Protein AF-S0F3Q3-F1 (afdb_monomer)

Secondary structure (DSSP, 8-state):
--SSSSSHHHHHHHGGGGGS-----PPPP-HHHHHHHHSS-TTTS----PPPPTTHHHHHHHHHHHHHHHHHHHHHHHS-THHHHSPTTGGG---GGGSTTHHHHHHTHHHHHHHHHHHHHHHHHHHHHHHHHTT-TTHHHHHHHHHHHHHHHHHHHHHHHHHHHHHHHHHHT---SSSPPPSSHHHHHHHHHHHHHHHT-TTS-GGG---TT-GGGGHHHHHHHHHHHHHHHHHHTSSS-HHHHHHHHHHHHHHHHHTT-HHHHHHHHHHHHHHHHHHHHHHTT-

Organism: Taphrina deformans (strain PYCC 5710 / ATCC 11124 / CBS 356.35 / IMI 108563 / JCM 9778 / NBRC 8474) (NCBI:txid1097556)

Radius of gyration: 26.25 Å; Cα contacts (8 Å, |Δi|>4): 222; chains: 1; bounding box: 54×52×86 Å

pLDDT: mean 81.27, std 17.99, range [32.12, 98.31]

Solvent-accessible surface area (backbone atoms only — not comparable to full-atom values): 16485 Å² total; per-residue (Å²): 143,83,75,81,72,66,64,70,62,54,60,67,58,56,65,65,62,73,77,72,82,77,98,68,86,74,78,77,77,56,74,68,62,53,56,58,58,69,70,48,59,75,86,79,49,81,82,70,92,67,82,79,55,97,65,49,65,56,57,53,52,50,50,54,30,51,52,20,35,50,41,20,52,51,44,58,74,76,43,86,37,72,71,62,68,40,50,52,65,47,93,82,35,75,53,77,64,22,30,85,76,55,22,48,57,45,63,24,23,70,60,29,51,48,49,50,36,21,51,50,21,20,66,65,33,38,63,54,51,53,28,42,74,68,67,45,82,60,40,58,64,52,48,59,53,47,57,58,53,48,55,52,66,60,49,50,61,51,53,55,50,53,52,51,48,57,48,49,33,72,73,70,65,62,83,61,94,71,63,78,82,55,100,38,72,67,53,36,54,52,53,50,47,59,52,47,61,60,48,70,40,72,85,54,65,61,90,78,36,81,37,80,92,46,60,84,55,34,58,52,49,41,52,53,39,39,46,51,53,53,54,52,48,53,61,73,45,44,85,53,56,69,68,59,42,52,53,51,49,51,54,50,24,53,49,29,46,72,76,65,40,51,63,53,19,29,17,40,52,11,33,53,52,24,55,50,49,63,50,52,58,56,64,75,73,108

Mean predicted aligned error: 11.86 Å

Foldseek 3Di:
DPDPPVVVVVVVVVVVVVPDDDPDDDPDPDPVVVVVVVPDDPVVDDDDPDDQDPCNVLVVLLVLLVQLLVLQVCPVPVHPCVLLLDAAPPPPRHDPCNYPPSVCSRNVNVVSLLSVLLQLLQVLQQVLLLCLVVVHPCNVVVLVVCLVVLLCVLCVVVCVVLLVVLVCCVVVVDDDPFDGHDPDPVVRVVVQCVLVVVLSPLPDDLVPNADRSDGVSSSRSLSSNLSVVSSVLSVVCSPPDPVVSLVVLVVVLVVCVVVPVPSNNSSSSSNNVSNVVSVVVVVVVD

Structure (mmCIF, N/CA/C/O backbone):
data_AF-S0F3Q3-F1
#
_entry.id   AF-S0F3Q3-F1
#
loop_
_atom_site.group_PDB
_atom_site.id
_atom_site.type_symbol
_atom_site.label_atom_id
_atom_site.label_alt_id
_atom_site.label_comp_id
_atom_site.label_asym_id
_atom_site.label_entity_id
_atom_site.label_seq_id
_atom_site.pdbx_PDB_ins_code
_atom_site.Cartn_x
_atom_site.Cartn_y
_atom_site.Cartn_z
_atom_site.occupancy
_atom_site.B_iso_or_equiv
_atom_site.auth_seq_id
_atom_site.auth_comp_id
_atom_site.auth_asym_id
_atom_site.auth_atom_id
_atom_site.pdbx_PDB_model_num
ATOM 1 N N . MET A 1 1 ? -4.606 -38.689 56.047 1.00 47.75 1 MET A N 1
ATOM 2 C CA . MET A 1 1 ? -4.829 -37.679 54.992 1.00 47.75 1 MET A CA 1
ATOM 3 C C . MET A 1 1 ? -3.668 -36.707 55.086 1.00 47.75 1 MET A C 1
ATOM 5 O O . MET A 1 1 ? -3.779 -35.678 55.735 1.00 47.75 1 MET A O 1
ATOM 9 N N . GLY A 1 2 ? -2.501 -37.158 54.637 1.00 47.88 2 GLY A N 1
ATOM 10 C CA . GLY A 1 2 ? -1.216 -36.556 54.993 1.00 47.88 2 GLY A CA 1
ATOM 11 C C . GLY A 1 2 ? -0.066 -37.056 54.127 1.00 47.88 2 GLY A C 1
ATOM 12 O O . GLY A 1 2 ? 1.054 -37.043 54.605 1.00 47.88 2 GLY A O 1
ATOM 13 N N . ASP A 1 3 ? -0.357 -37.475 52.890 1.00 44.72 3 ASP A N 1
ATOM 14 C CA . ASP A 1 3 ? 0.648 -37.981 51.941 1.00 44.72 3 ASP A CA 1
ATOM 15 C C . ASP A 1 3 ? 0.761 -37.105 50.671 1.00 44.72 3 ASP A C 1
ATOM 17 O O . ASP A 1 3 ? 1.630 -37.336 49.841 1.00 44.72 3 ASP A O 1
ATOM 21 N N . ASP A 1 4 ? -0.052 -36.047 50.535 1.00 44.44 4 ASP A N 1
ATOM 22 C CA . ASP A 1 4 ? -0.098 -35.216 49.314 1.00 44.44 4 ASP A CA 1
ATOM 23 C C . ASP A 1 4 ? 0.703 -33.900 49.411 1.00 44.44 4 ASP A C 1
ATOM 25 O O . ASP A 1 4 ? 0.744 -33.133 48.457 1.00 44.44 4 ASP A O 1
ATOM 29 N N . VAL A 1 5 ? 1.354 -33.614 50.547 1.00 45.84 5 VAL A N 1
ATOM 30 C CA . VAL A 1 5 ? 2.131 -32.365 50.755 1.00 45.84 5 VAL A CA 1
ATOM 31 C C . VAL A 1 5 ? 3.648 -32.586 50.609 1.00 45.84 5 VAL A C 1
ATOM 33 O O . VAL A 1 5 ? 4.413 -31.634 50.486 1.00 45.84 5 VAL A O 1
ATOM 36 N N . GLU A 1 6 ? 4.111 -33.838 50.570 1.00 40.69 6 GLU A N 1
ATOM 37 C CA . GLU A 1 6 ? 5.544 -34.171 50.488 1.00 40.69 6 GLU A CA 1
ATOM 38 C C . GLU A 1 6 ? 6.046 -34.351 49.039 1.00 40.69 6 GLU A C 1
ATOM 40 O O . GLU A 1 6 ? 7.240 -34.219 48.770 1.00 40.69 6 GLU A O 1
ATOM 45 N N . LEU A 1 7 ? 5.129 -34.537 48.080 1.00 41.12 7 LEU A N 1
ATOM 46 C CA . LEU A 1 7 ? 5.436 -34.617 46.645 1.00 41.12 7 LEU A CA 1
ATOM 47 C C . LEU A 1 7 ? 5.671 -33.246 45.993 1.00 41.12 7 LEU A C 1
ATOM 49 O O . LEU A 1 7 ? 6.465 -33.148 45.071 1.00 41.12 7 LEU A O 1
ATOM 53 N N . GLU A 1 8 ? 5.073 -32.169 46.506 1.00 40.38 8 GLU A N 1
ATOM 54 C CA . GLU A 1 8 ? 5.242 -30.826 45.919 1.00 40.38 8 GLU A CA 1
ATOM 55 C C . GLU A 1 8 ? 6.554 -30.144 46.364 1.00 40.38 8 GLU A C 1
ATOM 57 O O . GLU A 1 8 ? 7.018 -29.197 45.741 1.00 40.38 8 GLU A O 1
ATOM 62 N N . ARG A 1 9 ? 7.203 -30.648 47.426 1.00 38.91 9 ARG A N 1
ATOM 63 C CA . ARG A 1 9 ? 8.466 -30.095 47.953 1.00 38.91 9 ARG A CA 1
ATOM 64 C C . ARG A 1 9 ? 9.721 -30.750 47.365 1.00 38.91 9 ARG A C 1
ATOM 66 O O . ARG A 1 9 ? 10.822 -30.242 47.571 1.00 38.91 9 ARG A O 1
ATOM 73 N N . THR A 1 10 ? 9.575 -31.881 46.679 1.00 39.91 10 THR A N 1
ATOM 74 C CA . THR A 1 10 ? 10.701 -32.613 46.075 1.00 39.91 10 THR A CA 1
ATOM 75 C C . THR A 1 10 ? 10.999 -32.153 44.646 1.00 39.91 10 THR A C 1
ATOM 77 O O . THR A 1 10 ? 12.171 -32.131 44.271 1.00 39.91 10 THR A O 1
ATOM 80 N N . ASP A 1 11 ? 10.002 -31.634 43.922 1.00 39.12 11 ASP A N 1
ATOM 81 C CA . ASP A 1 11 ? 10.186 -31.048 42.584 1.00 39.12 11 ASP A CA 1
ATOM 82 C C . ASP A 1 11 ? 10.956 -29.708 42.610 1.00 39.12 11 ASP A C 1
ATOM 84 O O . ASP A 1 11 ? 11.761 -29.429 41.721 1.00 39.12 11 ASP A O 1
ATOM 88 N N . ASP A 1 12 ? 10.817 -28.910 43.677 1.00 41.47 12 ASP A N 1
ATOM 89 C CA . ASP A 1 12 ? 11.529 -27.625 43.822 1.00 41.47 12 ASP A CA 1
ATOM 90 C C . ASP A 1 12 ? 13.034 -27.775 44.144 1.00 41.47 12 ASP A C 1
ATOM 92 O O . ASP A 1 12 ? 13.804 -26.814 44.030 1.00 41.47 12 ASP A O 1
ATOM 96 N N . LEU A 1 13 ? 13.484 -28.969 44.554 1.00 39.09 13 LEU A N 1
ATOM 97 C CA . LEU A 1 13 ? 14.889 -29.240 44.892 1.00 39.09 13 LEU A CA 1
ATOM 98 C C . LEU A 1 13 ? 15.673 -29.899 43.747 1.00 39.09 13 LEU A C 1
ATOM 100 O O . LEU A 1 13 ? 16.901 -29.774 43.715 1.00 39.09 13 LEU A O 1
ATOM 104 N N . GLU A 1 14 ? 15.003 -30.530 42.777 1.00 38.47 14 GLU A N 1
ATOM 105 C CA . GLU A 1 14 ? 15.665 -31.024 41.560 1.00 38.47 14 GLU A CA 1
ATOM 106 C C . GLU A 1 14 ? 16.008 -29.885 40.585 1.00 38.47 14 GLU A C 1
ATOM 108 O O . GLU A 1 14 ? 17.088 -29.912 39.981 1.00 38.47 14 GLU A O 1
ATOM 113 N N . ASP A 1 15 ? 15.193 -28.825 40.513 1.00 38.81 15 ASP A N 1
ATOM 114 C CA . ASP A 1 15 ? 15.407 -27.715 39.569 1.00 38.81 15 ASP A CA 1
ATOM 115 C C . ASP A 1 15 ? 16.654 -26.864 39.903 1.00 38.81 15 ASP A C 1
ATOM 117 O O . ASP A 1 15 ? 17.357 -26.381 39.011 1.00 38.81 15 ASP A O 1
ATOM 121 N N . GLN A 1 16 ? 17.040 -26.764 41.184 1.00 34.38 16 GLN A N 1
ATOM 122 C CA . GLN A 1 16 ? 18.234 -26.000 41.592 1.00 34.38 16 GLN A CA 1
ATOM 123 C C . GLN A 1 16 ? 19.562 -26.751 41.401 1.00 34.38 16 GLN A C 1
ATOM 125 O O . GLN A 1 16 ? 20.624 -26.124 41.356 1.00 34.38 16 GLN A O 1
ATOM 130 N N . SER A 1 17 ? 19.530 -28.076 41.236 1.00 34.16 17 SER A N 1
ATOM 131 C CA . SER A 1 17 ? 20.733 -28.889 41.000 1.00 34.16 17 SER A CA 1
ATOM 132 C C . SER A 1 17 ? 21.208 -28.864 39.537 1.00 34.16 17 SER A C 1
ATOM 134 O O . SER A 1 17 ? 22.370 -29.155 39.251 1.00 34.16 17 SER A O 1
ATOM 136 N N . SER A 1 18 ? 20.349 -28.418 38.612 1.00 34.34 18 SER A N 1
ATOM 137 C CA . SER A 1 18 ? 20.663 -28.285 37.181 1.00 34.34 18 SER A CA 1
ATOM 138 C C . SER A 1 18 ? 21.491 -27.032 36.836 1.00 34.34 18 SER A C 1
ATOM 140 O O . SER A 1 18 ? 22.043 -26.925 35.738 1.00 34.34 18 SER A O 1
ATOM 142 N N . LEU A 1 19 ? 21.635 -26.095 37.783 1.00 36.69 19 LEU A N 1
ATOM 143 C CA . LEU A 1 19 ? 22.310 -24.804 37.588 1.00 36.69 19 LEU A CA 1
ATOM 144 C C . LEU A 1 19 ? 23.808 -24.799 37.948 1.00 36.69 19 LEU A C 1
ATOM 146 O O . LEU A 1 19 ? 24.468 -23.769 37.799 1.00 36.69 19 LEU A O 1
ATOM 150 N N . LEU A 1 20 ? 24.382 -25.931 38.371 1.00 39.56 20 LEU A N 1
ATOM 151 C CA . LEU A 1 20 ? 25.798 -26.038 38.746 1.00 39.56 20 LEU A CA 1
ATOM 152 C C . LEU A 1 20 ? 26.470 -27.263 38.115 1.00 39.56 20 LEU A C 1
ATOM 154 O O . LEU A 1 20 ? 26.836 -28.215 38.795 1.00 39.56 20 LEU A O 1
ATOM 158 N N . GLY A 1 21 ? 26.696 -27.228 36.800 1.00 35.19 21 GLY A N 1
ATOM 159 C CA . GLY A 1 21 ? 27.543 -28.239 36.167 1.00 35.19 21 GLY A CA 1
ATOM 160 C C . GLY A 1 21 ? 27.501 -28.266 34.648 1.00 35.19 21 GLY A C 1
ATOM 161 O O . GLY A 1 21 ? 26.847 -29.123 34.082 1.00 35.19 21 GLY A O 1
ATOM 162 N N . PHE A 1 22 ? 28.214 -27.347 33.994 1.00 32.12 22 PHE A N 1
ATOM 163 C CA . PHE A 1 22 ? 29.182 -27.635 32.922 1.00 32.12 22 PHE A CA 1
ATOM 164 C C . PHE A 1 22 ? 29.610 -26.313 32.281 1.00 32.12 22 PHE A C 1
ATOM 1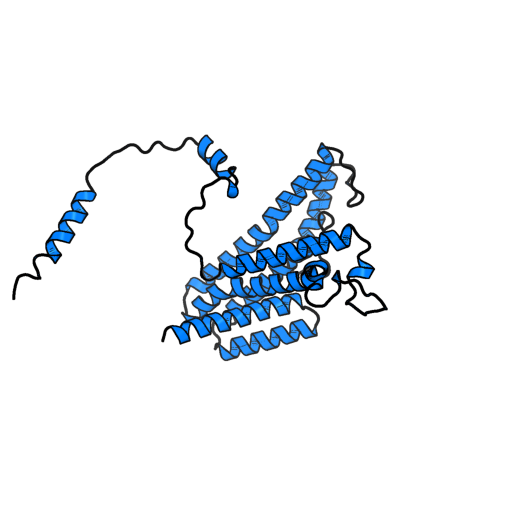66 O O . PHE A 1 22 ? 28.963 -25.773 31.384 1.00 32.12 22 PHE A O 1
ATOM 173 N N . ALA A 1 23 ? 30.771 -25.816 32.702 1.00 42.59 23 ALA A N 1
ATOM 174 C CA . ALA A 1 23 ? 31.587 -24.983 31.839 1.00 42.59 23 ALA A CA 1
ATOM 175 C C . ALA A 1 23 ? 32.050 -25.856 30.657 1.00 42.59 23 ALA A C 1
ATOM 177 O O . ALA A 1 23 ? 33.094 -26.499 30.719 1.00 42.59 23 ALA A O 1
ATOM 178 N N . SER A 1 24 ? 31.248 -25.918 29.592 1.00 34.56 24 SER A N 1
ATOM 179 C CA . SER A 1 24 ? 31.723 -26.325 28.271 1.00 34.56 24 SER A CA 1
ATOM 180 C C . SER A 1 24 ? 31.810 -25.074 27.404 1.00 34.56 24 SER A C 1
ATOM 182 O O . SER A 1 24 ? 30.846 -24.330 27.217 1.00 34.56 24 SER A O 1
ATOM 184 N N . SER A 1 25 ? 33.021 -24.788 26.947 1.00 35.00 25 SER A N 1
ATOM 185 C CA . SER A 1 25 ? 33.329 -23.717 26.015 1.00 35.00 25 SER A CA 1
ATOM 186 C C . SER A 1 25 ? 32.512 -23.904 24.736 1.00 35.00 25 SER A C 1
ATOM 188 O O . SER A 1 25 ? 32.804 -24.759 23.903 1.00 35.00 25 SER A O 1
ATOM 190 N N . THR A 1 26 ? 31.477 -23.085 24.550 1.00 42.75 26 THR A N 1
ATOM 191 C CA . THR A 1 26 ? 30.861 -22.950 23.230 1.00 42.75 26 THR A CA 1
ATOM 192 C C . THR A 1 26 ? 31.892 -22.291 22.307 1.00 42.75 26 THR A C 1
ATOM 194 O O . THR A 1 26 ? 32.405 -21.219 22.640 1.00 42.75 26 THR A O 1
ATOM 197 N N . PRO A 1 27 ? 32.254 -22.897 21.159 1.00 41.38 27 PRO A N 1
ATOM 198 C CA . PRO A 1 27 ? 33.160 -22.249 20.227 1.00 41.38 27 PRO A CA 1
ATOM 199 C C . PRO A 1 27 ? 32.462 -20.996 19.705 1.00 41.38 27 PRO A C 1
ATOM 201 O O . PRO A 1 27 ? 31.372 -21.072 19.129 1.00 41.38 27 PRO A O 1
ATOM 204 N N . THR A 1 28 ? 33.075 -19.834 19.907 1.00 45.62 28 THR A N 1
ATOM 205 C CA . THR A 1 28 ? 32.623 -18.595 19.282 1.00 45.62 28 THR A CA 1
ATOM 206 C C . THR A 1 28 ? 32.634 -18.804 17.763 1.00 45.62 28 THR A C 1
ATOM 208 O O . THR A 1 28 ? 33.670 -19.150 17.191 1.00 45.62 28 THR A O 1
ATOM 211 N N . PRO A 1 29 ? 31.493 -18.664 17.061 1.00 43.53 29 PRO A N 1
ATOM 212 C CA . PRO A 1 29 ? 31.482 -18.877 15.625 1.00 43.53 29 PRO A CA 1
ATOM 213 C C . PRO A 1 29 ? 32.324 -17.786 14.963 1.00 43.53 29 PRO A C 1
ATOM 215 O O . PRO A 1 29 ? 31.999 -16.600 15.070 1.00 43.53 29 PRO A O 1
ATOM 218 N N . SER A 1 30 ? 33.389 -18.212 14.278 1.00 48.91 30 SER A N 1
ATOM 219 C CA . SER A 1 30 ? 34.230 -17.378 13.416 1.00 48.91 30 SER A CA 1
ATOM 220 C C . SER A 1 30 ? 33.368 -16.441 12.550 1.00 48.91 30 SER A C 1
ATOM 222 O O . SER A 1 30 ? 32.342 -16.883 12.015 1.00 48.91 30 SER A O 1
ATOM 224 N N . PRO A 1 31 ? 33.757 -15.162 12.377 1.00 56.16 31 PRO A N 1
ATOM 225 C CA . PRO A 1 31 ? 32.981 -14.171 11.624 1.00 56.16 31 PRO A CA 1
ATOM 226 C C . PRO A 1 31 ? 32.662 -14.614 10.184 1.00 56.16 31 PRO A C 1
ATOM 228 O O . PRO A 1 31 ? 31.603 -14.266 9.660 1.00 56.16 31 PRO A O 1
ATOM 231 N N . SER A 1 32 ? 33.500 -15.471 9.589 1.00 54.34 32 SER A N 1
ATOM 232 C CA . SER A 1 32 ? 33.285 -16.073 8.263 1.00 54.34 32 SER A CA 1
ATOM 233 C C . SER A 1 32 ? 31.998 -16.919 8.184 1.00 54.34 32 SER A C 1
ATOM 235 O O . SER A 1 32 ? 31.223 -16.819 7.229 1.00 54.34 32 SER A O 1
ATOM 237 N N . ASN A 1 33 ? 31.673 -17.662 9.249 1.00 55.47 33 ASN A N 1
ATOM 238 C CA . ASN A 1 33 ? 30.486 -18.524 9.289 1.00 55.47 33 ASN A CA 1
ATOM 239 C C . ASN A 1 33 ? 29.169 -17.742 9.416 1.00 55.47 33 ASN A C 1
ATOM 241 O O . ASN A 1 33 ? 28.112 -18.286 9.100 1.00 55.47 33 ASN A O 1
ATOM 245 N N . ARG A 1 34 ? 29.191 -16.473 9.853 1.00 56.25 34 ARG A N 1
ATOM 246 C CA . ARG A 1 34 ? 27.978 -15.632 9.891 1.00 56.25 34 ARG A CA 1
ATOM 247 C C . ARG A 1 34 ? 27.585 -15.153 8.502 1.00 56.25 34 ARG A C 1
ATOM 249 O O . ARG A 1 34 ? 26.410 -15.225 8.161 1.00 56.25 34 ARG A O 1
ATOM 256 N N . ILE A 1 35 ? 28.558 -14.727 7.700 1.00 58.41 35 ILE A N 1
ATOM 257 C CA . ILE A 1 35 ? 28.322 -14.220 6.343 1.00 58.41 35 ILE A CA 1
ATOM 258 C C . ILE A 1 35 ? 27.800 -15.350 5.449 1.00 58.41 35 ILE A C 1
ATOM 260 O O . ILE A 1 35 ? 26.762 -15.200 4.809 1.00 58.41 35 ILE A O 1
ATOM 264 N N . LEU A 1 36 ? 28.423 -16.532 5.508 1.00 57.53 36 LEU A N 1
ATOM 265 C CA . LEU A 1 36 ? 27.962 -17.713 4.767 1.00 57.53 36 LEU A CA 1
ATOM 266 C C . LEU A 1 36 ? 26.567 -18.194 5.200 1.00 57.53 36 LEU A C 1
ATOM 268 O O . LEU A 1 36 ? 25.831 -18.755 4.393 1.00 57.53 36 LEU A O 1
ATOM 272 N N . ARG A 1 37 ? 26.167 -17.956 6.456 1.00 55.28 37 ARG A N 1
ATOM 273 C CA . ARG A 1 37 ? 24.819 -18.290 6.943 1.00 55.28 37 ARG A CA 1
ATOM 274 C C . ARG A 1 37 ? 23.764 -17.257 6.543 1.00 55.28 37 ARG A C 1
ATOM 276 O O . ARG A 1 37 ? 22.601 -17.623 6.430 1.00 55.28 37 ARG A O 1
ATOM 283 N N . ILE A 1 38 ? 24.160 -16.002 6.328 1.00 60.31 38 ILE A N 1
ATOM 284 C CA . ILE A 1 38 ? 23.297 -14.928 5.805 1.00 60.31 38 ILE A CA 1
ATOM 285 C C . ILE A 1 38 ? 23.068 -15.104 4.298 1.00 60.31 38 ILE A C 1
ATOM 287 O O . ILE A 1 38 ? 21.968 -14.858 3.817 1.00 60.31 38 ILE A O 1
ATOM 291 N N . LEU A 1 39 ? 24.084 -15.576 3.571 1.00 55.62 39 LEU A N 1
ATOM 292 C CA . LEU A 1 39 ? 24.020 -15.808 2.126 1.00 55.62 39 LEU A CA 1
ATOM 293 C C . LEU A 1 39 ? 23.432 -17.172 1.741 1.00 55.62 39 LEU A C 1
ATOM 295 O O . LEU A 1 39 ? 23.210 -17.424 0.560 1.00 55.62 39 LEU A O 1
ATOM 299 N N . ARG A 1 40 ? 23.178 -18.068 2.706 1.00 50.50 40 ARG A N 1
ATOM 300 C CA . ARG A 1 40 ? 22.529 -19.351 2.421 1.00 50.50 40 ARG A CA 1
ATOM 301 C C . ARG A 1 40 ? 21.048 -19.122 2.120 1.00 50.50 40 ARG A C 1
ATOM 303 O O . ARG A 1 40 ? 20.316 -18.693 3.014 1.00 50.50 40 ARG A O 1
ATOM 310 N N . PRO A 1 41 ? 20.577 -19.444 0.907 1.00 55.88 41 PRO A N 1
ATOM 311 C CA . PRO A 1 41 ? 19.179 -19.260 0.581 1.00 55.88 41 PRO A CA 1
ATOM 312 C C . PRO A 1 41 ? 18.284 -20.161 1.438 1.00 55.88 41 PRO A C 1
ATOM 314 O O . PRO A 1 41 ? 18.618 -21.311 1.742 1.00 55.88 41 PRO A O 1
ATOM 317 N N . ALA A 1 42 ? 17.121 -19.628 1.814 1.00 59.62 42 ALA A N 1
ATOM 318 C CA . ALA A 1 42 ? 16.192 -20.259 2.750 1.00 59.62 42 ALA A CA 1
ATOM 319 C C . ALA A 1 42 ? 15.704 -21.651 2.300 1.00 59.62 42 ALA A C 1
ATOM 321 O O . ALA A 1 42 ? 15.369 -22.473 3.146 1.00 59.62 42 ALA A O 1
ATOM 322 N N . PHE A 1 43 ? 15.726 -21.935 0.996 1.00 63.31 43 PHE A N 1
ATOM 323 C CA . PHE A 1 43 ? 15.322 -23.214 0.403 1.00 63.31 43 PHE A CA 1
ATOM 324 C C . PHE A 1 43 ? 16.342 -24.356 0.571 1.00 63.31 43 PHE A C 1
ATOM 326 O O . PHE A 1 43 ? 15.981 -25.512 0.386 1.00 63.31 43 PHE A O 1
ATOM 333 N N . ILE A 1 44 ? 17.595 -24.066 0.945 1.00 68.56 44 ILE A N 1
ATOM 334 C CA . ILE A 1 44 ? 18.635 -25.091 1.189 1.00 68.56 44 ILE A CA 1
ATOM 335 C C . ILE A 1 44 ? 18.681 -25.505 2.672 1.00 68.56 44 ILE A C 1
ATOM 337 O O . ILE A 1 44 ? 19.266 -26.525 3.032 1.00 68.56 44 ILE A O 1
ATOM 341 N N . SER A 1 45 ? 18.065 -24.724 3.563 1.00 62.28 45 SER A N 1
ATOM 342 C CA . SER A 1 45 ? 18.007 -25.064 4.986 1.00 62.28 45 SER A CA 1
ATOM 343 C C . SER A 1 45 ? 16.818 -25.986 5.266 1.00 62.28 45 SER A C 1
ATOM 345 O O . SER A 1 45 ? 15.738 -25.738 4.730 1.00 62.28 45 SER A O 1
ATOM 347 N N . PRO A 1 46 ? 16.963 -27.010 6.131 1.00 61.94 46 PRO A N 1
ATOM 348 C CA . PRO A 1 46 ? 15.820 -27.806 6.554 1.00 61.94 46 PRO A CA 1
ATOM 349 C C . PRO A 1 46 ? 14.766 -26.871 7.168 1.00 61.94 46 PRO A C 1
ATOM 351 O O . PRO A 1 46 ? 15.131 -26.009 7.983 1.00 61.94 46 PRO A O 1
ATOM 354 N N . PRO A 1 47 ? 13.483 -26.988 6.776 1.00 61.09 47 PRO A N 1
ATOM 355 C CA . PRO A 1 47 ? 12.443 -26.111 7.280 1.00 61.09 47 PRO A CA 1
ATOM 356 C C . PRO A 1 47 ? 12.373 -26.276 8.794 1.00 61.09 47 PRO A C 1
ATOM 358 O O . PRO A 1 47 ? 12.033 -27.339 9.311 1.00 61.09 47 PRO A O 1
ATOM 361 N N . ARG A 1 48 ? 12.723 -25.218 9.533 1.00 66.38 48 ARG A N 1
ATOM 362 C CA . ARG A 1 48 ? 12.432 -25.190 10.966 1.00 66.38 48 ARG A CA 1
ATOM 363 C C . ARG A 1 48 ? 10.915 -25.249 11.118 1.00 66.38 48 ARG A C 1
ATOM 365 O O . ARG A 1 48 ? 10.247 -24.465 10.441 1.00 66.38 48 ARG A O 1
ATOM 372 N N . PRO A 1 49 ? 10.374 -26.092 12.013 1.00 62.41 49 PRO A N 1
ATOM 373 C CA . PRO A 1 49 ? 8.956 -26.056 12.332 1.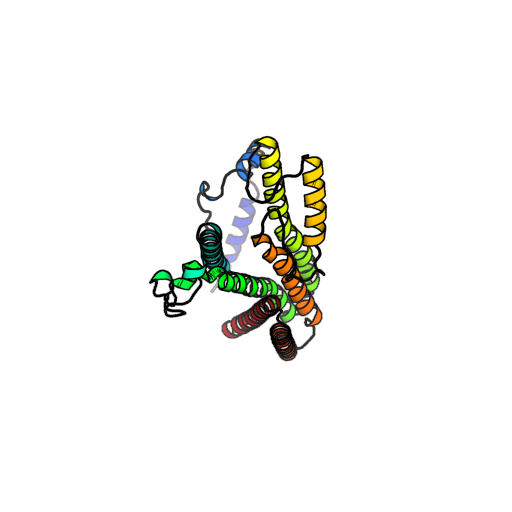00 62.41 49 PRO A CA 1
ATOM 374 C C . PRO A 1 49 ? 8.625 -24.663 12.881 1.00 62.41 49 PRO A C 1
ATOM 376 O O . PRO A 1 49 ? 8.940 -24.325 14.022 1.00 62.41 49 PRO A O 1
ATOM 379 N N . GLN A 1 50 ? 8.060 -23.807 12.031 1.00 68.94 50 GLN A N 1
ATOM 380 C CA . GLN A 1 50 ? 7.561 -22.503 12.431 1.00 68.94 50 GLN A CA 1
ATOM 381 C C . GLN A 1 50 ? 6.118 -22.681 12.878 1.00 68.94 50 GLN A C 1
ATOM 383 O O . GLN A 1 50 ? 5.285 -23.179 12.123 1.00 68.94 50 GLN A O 1
ATOM 388 N N . LYS A 1 51 ? 5.806 -22.242 14.101 1.00 73.06 51 LYS A N 1
ATOM 389 C CA . LYS A 1 51 ? 4.411 -22.087 14.516 1.00 73.06 51 LYS A CA 1
ATOM 390 C C . LYS A 1 51 ? 3.751 -21.089 13.563 1.00 73.06 51 LYS A C 1
ATOM 392 O O . LYS A 1 51 ? 4.181 -19.935 13.486 1.00 73.06 51 LYS A O 1
ATOM 397 N N . LEU A 1 52 ? 2.743 -21.548 12.823 1.00 73.50 52 LEU A N 1
ATOM 398 C CA . LEU A 1 52 ? 1.979 -20.702 11.914 1.00 73.50 52 LEU A CA 1
ATOM 399 C C . LEU A 1 52 ? 1.354 -19.557 12.712 1.00 73.50 52 LEU A C 1
ATOM 401 O O . LEU A 1 52 ? 0.685 -19.766 13.723 1.00 73.50 52 LEU A O 1
ATOM 405 N N . ARG A 1 53 ? 1.605 -18.324 12.269 1.00 78.19 53 ARG A N 1
ATOM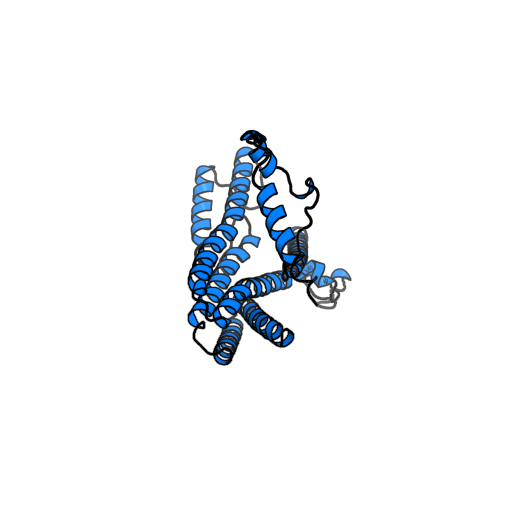 406 C CA . ARG A 1 53 ? 0.938 -17.144 12.829 1.00 78.19 53 ARG A CA 1
ATOM 407 C C . ARG A 1 53 ? -0.527 -17.163 12.401 1.00 78.19 53 ARG A C 1
ATOM 409 O O . ARG A 1 53 ? -0.833 -17.627 11.303 1.00 78.19 53 ARG A O 1
ATOM 416 N N . SER A 1 54 ? -1.412 -16.582 13.209 1.00 75.94 54 SER A N 1
ATOM 417 C CA . SER A 1 54 ? -2.846 -16.487 12.887 1.00 75.94 54 SER A CA 1
ATOM 418 C C . SER A 1 54 ? -3.127 -15.778 11.558 1.00 75.94 54 SER A C 1
ATOM 420 O O . SER A 1 54 ? -4.140 -16.040 10.929 1.00 75.94 54 SER A O 1
ATOM 422 N N . THR A 1 55 ? -2.212 -14.925 11.091 1.00 82.31 55 THR A N 1
ATOM 423 C CA . THR A 1 55 ? -2.310 -14.202 9.815 1.00 82.31 55 THR A CA 1
ATOM 424 C C . THR A 1 55 ? -1.504 -14.833 8.675 1.00 82.31 55 THR A C 1
ATOM 426 O O . THR A 1 55 ? -1.351 -14.203 7.636 1.00 82.31 55 THR A O 1
ATOM 429 N N . SER A 1 56 ? -0.959 -16.043 8.845 1.00 84.50 56 SER A N 1
ATOM 430 C CA . SER A 1 56 ? -0.122 -16.705 7.823 1.00 84.50 56 SER A CA 1
ATOM 431 C C . SER A 1 56 ? -0.864 -16.980 6.510 1.00 84.50 56 SER A C 1
ATOM 433 O O . SER A 1 56 ? -0.261 -16.944 5.442 1.00 84.50 56 SER A O 1
ATOM 435 N N . TYR A 1 57 ? -2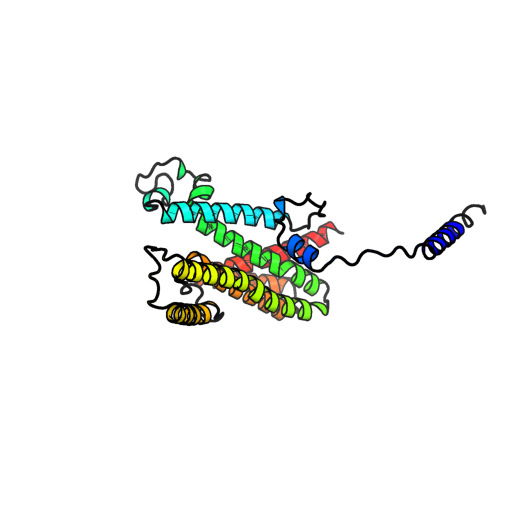.188 -17.156 6.558 1.00 88.94 57 TYR A N 1
ATOM 436 C CA . TYR A 1 57 ? -3.021 -17.291 5.360 1.00 88.94 57 TYR A CA 1
ATOM 437 C C . TYR A 1 57 ? -2.964 -16.052 4.444 1.00 88.94 57 TYR A C 1
ATOM 439 O O . TYR A 1 57 ? -3.103 -16.176 3.228 1.00 88.94 57 TYR A O 1
ATOM 447 N N . LEU A 1 58 ? -2.708 -14.860 5.002 1.00 90.81 58 LEU A N 1
ATOM 448 C CA . LEU A 1 58 ? -2.561 -13.627 4.222 1.00 90.81 58 LEU A CA 1
ATOM 449 C C . LEU A 1 58 ? -1.264 -13.609 3.418 1.00 90.81 58 LEU A C 1
ATOM 451 O O . LEU A 1 58 ? -1.235 -13.013 2.345 1.00 90.81 58 LEU A O 1
ATOM 455 N N . ASP A 1 59 ? -0.211 -14.267 3.905 1.00 87.94 59 ASP A N 1
ATOM 456 C CA . ASP A 1 59 ? 1.035 -14.416 3.153 1.00 87.94 59 ASP A CA 1
ATOM 457 C C . ASP A 1 59 ? 0.817 -15.335 1.938 1.00 87.94 59 ASP A C 1
ATOM 459 O O . ASP A 1 59 ? 1.288 -15.030 0.844 1.00 87.94 59 ASP A O 1
ATOM 463 N N . GLY A 1 60 ? 0.011 -16.395 2.091 1.00 90.81 60 GLY A N 1
ATOM 464 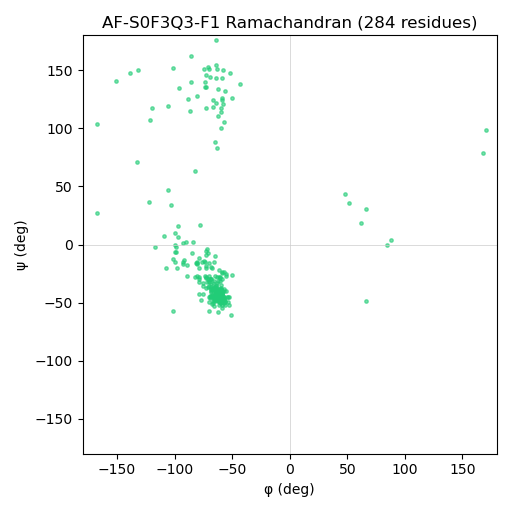C CA . GLY A 1 60 ? -0.418 -17.249 0.977 1.00 90.81 60 GLY A CA 1
ATOM 465 C C . GLY A 1 60 ? -1.259 -16.496 -0.059 1.00 90.81 60 GLY A C 1
ATOM 466 O O . GLY A 1 60 ? -0.979 -16.568 -1.256 1.00 90.81 60 GLY A O 1
ATOM 467 N N . LEU A 1 61 ? -2.237 -15.703 0.394 1.00 92.75 61 LEU A N 1
ATOM 468 C CA . LEU A 1 61 ? -3.075 -14.888 -0.492 1.00 92.75 61 LEU A CA 1
ATOM 469 C C . LEU A 1 61 ? -2.256 -13.835 -1.258 1.00 92.75 61 LEU A C 1
ATOM 471 O O . LEU A 1 61 ? -2.462 -13.649 -2.456 1.00 92.75 61 LEU A O 1
ATOM 475 N N . ARG A 1 62 ? -1.284 -13.193 -0.594 1.00 92.06 62 ARG A N 1
ATOM 476 C CA . ARG A 1 62 ? -0.315 -12.290 -1.238 1.00 92.06 62 ARG A CA 1
ATOM 477 C C . ARG A 1 62 ? 0.522 -13.010 -2.293 1.00 92.06 62 ARG A C 1
ATOM 479 O O . ARG A 1 62 ? 0.771 -12.431 -3.341 1.00 92.06 62 ARG A O 1
ATOM 486 N N . GLY A 1 63 ? 0.936 -14.251 -2.036 1.00 93.12 63 GLY A N 1
ATOM 487 C CA . GLY A 1 63 ? 1.678 -15.067 -3.001 1.00 93.12 63 GLY A CA 1
ATOM 488 C C . GLY A 1 63 ? 0.874 -15.361 -4.269 1.00 93.12 63 GLY A C 1
ATOM 489 O O . GLY A 1 63 ? 1.379 -15.167 -5.372 1.00 93.12 63 GLY A O 1
ATOM 490 N N . ILE A 1 64 ? -0.399 -15.743 -4.122 1.00 93.94 64 ILE A N 1
ATOM 491 C CA . ILE A 1 64 ? -1.307 -15.956 -5.262 1.00 93.94 64 ILE A CA 1
ATOM 492 C C . ILE A 1 64 ? -1.507 -14.649 -6.038 1.00 93.94 64 ILE A C 1
ATOM 494 O O . ILE A 1 64 ? -1.379 -14.635 -7.259 1.00 93.94 64 ILE A O 1
ATOM 498 N N . ALA A 1 65 ? -1.766 -13.539 -5.339 1.00 94.19 65 ALA A N 1
ATOM 499 C CA . ALA A 1 65 ? -1.912 -12.231 -5.972 1.00 94.19 65 ALA A CA 1
ATOM 500 C C . ALA A 1 65 ? -0.633 -11.807 -6.718 1.00 94.19 65 ALA A C 1
ATOM 502 O O . ALA A 1 65 ? -0.721 -11.326 -7.843 1.00 94.19 65 ALA A O 1
ATOM 503 N N . ALA A 1 66 ? 0.551 -12.041 -6.141 1.00 92.88 66 ALA A N 1
ATOM 504 C CA . ALA A 1 66 ? 1.834 -11.743 -6.782 1.00 92.88 66 ALA A CA 1
ATOM 505 C C . ALA A 1 66 ? 2.027 -12.554 -8.068 1.00 92.88 66 ALA A C 1
ATOM 507 O O . ALA A 1 66 ? 2.478 -12.011 -9.073 1.00 92.88 66 ALA A O 1
ATOM 508 N N . PHE A 1 67 ? 1.647 -13.833 -8.052 1.00 93.81 67 PHE A N 1
ATOM 509 C CA . PHE A 1 67 ? 1.711 -14.685 -9.235 1.00 93.81 67 PHE A CA 1
ATOM 510 C C . PHE A 1 67 ? 0.771 -14.193 -10.345 1.00 93.81 67 PHE A C 1
ATOM 512 O O . PHE A 1 67 ? 1.192 -14.086 -11.491 1.00 93.81 67 PHE A O 1
ATOM 519 N N . ILE A 1 68 ? -0.463 -13.804 -10.005 1.00 93.12 68 ILE A N 1
ATOM 520 C CA . ILE A 1 68 ? -1.409 -13.219 -10.972 1.00 93.12 68 ILE A CA 1
ATOM 521 C C . ILE A 1 68 ? -0.861 -11.908 -11.555 1.00 93.12 68 ILE A C 1
ATOM 523 O O . ILE A 1 68 ? -0.957 -11.685 -12.758 1.00 93.12 68 ILE A O 1
ATOM 527 N N . VAL A 1 69 ? -0.262 -11.042 -10.729 1.00 92.00 69 VAL A N 1
ATOM 528 C CA . VAL A 1 69 ? 0.373 -9.796 -11.198 1.00 92.00 69 VAL A CA 1
ATOM 529 C C . VAL A 1 69 ? 1.530 -10.091 -12.153 1.00 92.00 69 VAL A C 1
ATOM 531 O O . VAL A 1 69 ? 1.652 -9.408 -13.168 1.00 92.00 69 VAL A O 1
ATOM 534 N N . TYR A 1 70 ? 2.352 -11.098 -11.852 1.00 91.38 70 TYR A N 1
ATOM 535 C CA . TYR A 1 70 ? 3.445 -11.529 -12.722 1.00 91.38 70 TYR A CA 1
ATOM 536 C C . TYR A 1 70 ? 2.937 -12.013 -14.086 1.00 91.38 70 TYR A C 1
ATOM 538 O O . TYR A 1 70 ? 3.438 -11.550 -15.111 1.00 91.38 70 TYR A O 1
ATOM 546 N N . VAL A 1 71 ? 1.924 -12.889 -14.107 1.00 90.25 71 VAL A N 1
ATOM 547 C CA . VAL A 1 71 ? 1.309 -13.360 -15.360 1.00 90.25 71 VAL A CA 1
ATOM 548 C C . VAL A 1 71 ? 0.740 -12.174 -16.139 1.00 90.25 71 VAL A C 1
ATOM 550 O O . VAL A 1 71 ? 1.081 -12.000 -17.302 1.00 90.25 71 VAL A O 1
ATOM 553 N N . ALA A 1 72 ? -0.017 -11.290 -15.486 1.00 87.62 72 ALA A N 1
ATOM 554 C CA . ALA A 1 72 ? -0.621 -10.134 -16.146 1.00 87.62 72 ALA A CA 1
ATOM 555 C C . ALA A 1 72 ? 0.410 -9.177 -16.775 1.00 87.62 72 ALA A C 1
ATOM 557 O O . ALA A 1 72 ? 0.181 -8.699 -17.881 1.00 87.62 72 ALA A O 1
ATOM 558 N N . HIS A 1 73 ? 1.544 -8.911 -16.113 1.00 86.56 73 HIS A N 1
ATOM 559 C CA . HIS A 1 73 ? 2.620 -8.097 -16.704 1.00 86.56 73 HIS A CA 1
ATOM 560 C C . HIS A 1 73 ? 3.347 -8.830 -17.833 1.00 86.56 73 HIS A C 1
ATOM 562 O O . HIS A 1 73 ? 3.721 -8.208 -18.823 1.00 86.56 73 HIS A O 1
ATOM 568 N N . SER A 1 74 ? 3.533 -10.146 -17.696 1.00 85.06 74 SER A N 1
ATOM 569 C CA . SER A 1 74 ? 4.160 -10.961 -18.738 1.00 85.06 74 SER A CA 1
ATOM 570 C C . SER A 1 74 ? 3.322 -10.940 -20.015 1.00 85.06 74 SER A C 1
ATOM 572 O O . SER A 1 74 ? 3.870 -10.726 -21.090 1.00 85.06 74 SER A O 1
ATOM 574 N N . GLU A 1 75 ? 2.004 -11.087 -19.901 1.00 82.00 75 GLU A N 1
ATOM 575 C CA . GLU A 1 75 ? 1.093 -11.016 -21.045 1.00 82.00 75 GLU A CA 1
ATOM 576 C C . GLU A 1 75 ? 1.011 -9.597 -21.626 1.00 82.00 75 GLU A C 1
ATOM 578 O O . GLU A 1 75 ? 1.100 -9.428 -22.836 1.00 82.00 75 GLU A O 1
ATOM 583 N N . ALA A 1 76 ? 0.903 -8.568 -20.775 1.00 76.94 76 ALA A N 1
ATOM 584 C CA . ALA A 1 76 ? 0.745 -7.179 -21.213 1.00 76.94 76 ALA A CA 1
ATOM 585 C C . ALA A 1 76 ? 1.947 -6.611 -21.986 1.00 76.94 76 ALA A C 1
ATOM 587 O O . ALA A 1 76 ? 1.771 -5.681 -22.767 1.00 76.94 76 ALA A O 1
ATOM 588 N N . TRP A 1 77 ? 3.158 -7.125 -21.747 1.00 71.56 77 TRP A N 1
ATOM 589 C CA . TRP A 1 77 ? 4.383 -6.617 -22.375 1.00 71.56 77 TRP A CA 1
ATOM 590 C C . TRP A 1 77 ? 4.985 -7.531 -23.439 1.00 71.56 77 TRP A C 1
ATOM 592 O O . TRP A 1 77 ? 5.753 -7.044 -24.264 1.00 71.56 77 TRP A O 1
ATOM 602 N N . ASN A 1 78 ? 4.661 -8.828 -23.443 1.00 68.31 78 ASN A N 1
ATOM 603 C CA . ASN A 1 78 ? 5.180 -9.761 -24.451 1.00 68.31 78 ASN A CA 1
ATOM 604 C C . ASN A 1 78 ? 4.186 -10.049 -25.587 1.00 68.31 78 ASN A C 1
ATOM 606 O O . ASN A 1 78 ? 4.589 -10.588 -26.619 1.00 68.31 78 ASN A O 1
ATOM 610 N N . HIS A 1 79 ? 2.908 -9.706 -25.417 1.00 65.50 79 HIS A N 1
ATOM 611 C CA . HIS A 1 79 ? 1.854 -9.956 -26.396 1.00 65.50 79 HIS A CA 1
ATOM 612 C C . HIS A 1 79 ? 1.029 -8.683 -26.625 1.00 65.50 79 HIS A C 1
ATOM 614 O O . HIS A 1 79 ? 0.881 -7.877 -25.708 1.00 65.50 79 HIS A O 1
ATOM 620 N N . ASP A 1 80 ? 0.478 -8.504 -27.834 1.00 62.28 80 ASP A N 1
ATOM 621 C CA . ASP A 1 80 ? -0.554 -7.491 -28.111 1.00 62.28 80 ASP A CA 1
ATOM 622 C C . ASP A 1 80 ? -1.798 -7.846 -27.281 1.00 62.28 80 ASP A C 1
ATOM 624 O O . ASP A 1 80 ? -2.707 -8.559 -27.709 1.00 62.28 80 ASP A O 1
ATOM 628 N N . ALA A 1 81 ? -1.786 -7.425 -26.017 1.00 61.19 81 ALA A N 1
ATOM 629 C CA . ALA A 1 81 ? -2.709 -7.892 -24.994 1.00 61.19 81 ALA A CA 1
ATOM 630 C C . ALA A 1 81 ? -4.141 -7.367 -25.180 1.00 61.19 81 ALA A C 1
ATOM 632 O O . ALA A 1 81 ? -5.036 -7.754 -24.426 1.00 61.19 81 ALA A O 1
ATOM 633 N N . ASP A 1 82 ? -4.377 -6.513 -26.175 1.00 65.44 82 ASP A N 1
ATOM 634 C CA . ASP A 1 82 ? -5.673 -5.890 -26.421 1.00 65.44 82 ASP A CA 1
ATOM 635 C C . ASP A 1 82 ? -6.781 -6.930 -26.629 1.00 65.44 82 ASP A C 1
ATOM 637 O O . ASP A 1 82 ? -7.864 -6.781 -26.064 1.00 65.44 82 ASP A O 1
ATOM 641 N N . GLU A 1 83 ? -6.521 -8.035 -27.336 1.00 67.25 83 GLU A N 1
ATOM 642 C CA . GLU A 1 83 ? -7.553 -9.055 -27.589 1.00 67.25 83 GLU A CA 1
ATOM 643 C C . GLU A 1 83 ? -7.918 -9.881 -26.344 1.00 67.25 83 GLU A C 1
ATOM 645 O O . GLU A 1 83 ? -9.070 -10.287 -26.176 1.00 67.25 83 GLU A O 1
ATOM 650 N N . ILE A 1 84 ? -6.956 -10.119 -25.447 1.00 74.94 84 ILE A N 1
ATOM 651 C CA . ILE A 1 84 ? -7.144 -10.958 -24.250 1.00 74.94 84 ILE A CA 1
ATOM 652 C C . ILE A 1 84 ? -7.640 -10.162 -23.038 1.00 74.94 84 ILE A C 1
ATOM 654 O O . ILE A 1 84 ? -8.178 -10.741 -22.091 1.00 74.94 84 ILE A O 1
ATOM 658 N N . GLN A 1 85 ? -7.496 -8.834 -23.056 1.00 76.00 85 GLN A N 1
ATOM 659 C CA . GLN A 1 85 ? -8.017 -7.955 -22.008 1.00 76.00 85 GLN A CA 1
ATOM 660 C C . GLN A 1 85 ? -9.549 -7.895 -22.008 1.00 76.00 85 GLN A C 1
ATOM 662 O O . GLN A 1 85 ? -10.164 -7.741 -20.941 1.00 76.00 85 GLN A O 1
ATOM 667 N N . TYR A 1 86 ? -10.174 -8.072 -23.172 1.00 80.69 86 TYR A N 1
ATOM 668 C CA . TYR A 1 86 ? -11.623 -8.120 -23.298 1.00 80.69 86 TYR A CA 1
ATOM 669 C C . TYR A 1 86 ? -12.210 -9.389 -22.667 1.00 80.69 86 TYR A C 1
ATOM 671 O O . TYR A 1 86 ? -11.623 -10.467 -22.683 1.00 80.69 86 TYR A O 1
ATOM 679 N N . GLY A 1 87 ? -13.388 -9.257 -22.054 1.00 82.38 87 GLY A N 1
ATOM 680 C CA . GLY A 1 87 ? -14.125 -10.414 -21.545 1.00 82.38 87 GLY A CA 1
ATOM 681 C C . GLY A 1 87 ? -14.697 -11.254 -22.688 1.00 82.38 87 GLY A C 1
ATOM 682 O O . GLY A 1 87 ? -15.004 -10.718 -23.751 1.00 82.38 87 GLY A O 1
ATOM 683 N N . PHE A 1 88 ? -14.880 -12.555 -22.459 1.00 86.00 88 PHE A N 1
ATOM 684 C CA . PHE A 1 88 ? -15.511 -13.454 -23.429 1.00 86.00 88 PHE A CA 1
ATOM 685 C C . PHE A 1 88 ? -16.841 -12.889 -23.958 1.00 86.00 88 PHE A C 1
ATOM 687 O O . PHE A 1 88 ? -17.737 -12.561 -23.176 1.00 86.00 88 PHE A O 1
ATOM 694 N N . GLY A 1 89 ? -16.968 -12.789 -25.282 1.00 84.81 89 GLY A N 1
ATOM 695 C CA . GLY A 1 89 ? -18.137 -12.257 -25.986 1.00 84.81 89 GLY A CA 1
ATOM 696 C C . GLY A 1 89 ? -18.178 -10.733 -26.136 1.00 84.81 89 GLY A C 1
ATOM 697 O O . GLY A 1 89 ? -19.122 -10.214 -26.729 1.00 84.81 89 GLY A O 1
ATOM 698 N N . TYR A 1 90 ? -17.188 -9.993 -25.630 1.00 84.00 90 TYR A N 1
ATOM 699 C CA . TYR A 1 90 ? -17.072 -8.556 -25.883 1.00 84.00 90 TYR A CA 1
ATOM 700 C C . TYR A 1 90 ? -16.435 -8.312 -27.257 1.00 84.00 90 TYR A C 1
ATOM 702 O O . TYR A 1 90 ? -15.369 -8.852 -27.531 1.00 84.00 90 TYR A O 1
ATOM 710 N N . ARG A 1 91 ? -17.075 -7.491 -28.108 1.00 83.75 91 ARG A N 1
ATOM 711 C CA . ARG A 1 91 ? -16.615 -7.167 -29.479 1.00 83.75 91 ARG A CA 1
ATOM 712 C C . ARG A 1 91 ? -16.225 -8.405 -30.310 1.00 83.75 91 ARG A C 1
ATOM 714 O O . ARG A 1 91 ? -15.194 -8.408 -30.965 1.00 83.75 91 ARG A O 1
ATOM 721 N N . ASP A 1 92 ? -17.036 -9.459 -30.245 1.00 82.31 92 ASP A N 1
ATOM 722 C CA . ASP A 1 92 ? -16.822 -10.721 -30.970 1.00 82.31 92 ASP A CA 1
ATOM 723 C C . ASP A 1 92 ? -15.527 -11.490 -30.607 1.00 82.31 92 ASP A C 1
ATOM 725 O O . ASP A 1 92 ? -15.114 -12.400 -31.328 1.00 82.31 92 ASP A O 1
ATOM 729 N N . HIS A 1 93 ? -14.903 -11.201 -29.455 1.00 79.12 93 HIS A N 1
ATOM 730 C CA . HIS A 1 93 ? -13.761 -11.969 -28.945 1.00 79.12 93 HIS A CA 1
ATOM 731 C C . HIS A 1 93 ? -14.214 -13.187 -28.119 1.00 79.12 93 HIS A C 1
ATOM 733 O O . HIS A 1 93 ? -14.779 -13.050 -27.031 1.00 79.12 93 HIS A O 1
ATOM 739 N N . TYR A 1 94 ? -13.916 -14.401 -28.599 1.00 83.88 94 TYR A N 1
ATOM 740 C CA . TYR A 1 94 ? -14.373 -15.674 -28.007 1.00 83.88 94 TYR A CA 1
ATOM 741 C C . TYR A 1 94 ? -13.235 -16.629 -27.606 1.00 83.88 94 TYR A C 1
ATOM 743 O O . TYR A 1 94 ? -13.347 -17.849 -27.732 1.00 83.88 94 TYR A O 1
ATOM 751 N N . ALA A 1 95 ? -12.119 -16.100 -27.109 1.00 83.94 95 ALA A N 1
ATOM 752 C CA . ALA A 1 95 ? -11.017 -16.936 -26.641 1.00 83.94 95 ALA A CA 1
ATOM 753 C C . ALA A 1 95 ? -11.351 -17.622 -25.300 1.00 83.94 95 ALA A C 1
ATOM 755 O O . ALA A 1 95 ? -11.822 -16.988 -24.363 1.00 83.94 95 ALA A O 1
ATOM 756 N N . ALA A 1 96 ? -11.055 -18.918 -25.151 1.00 85.88 96 ALA A N 1
ATOM 757 C CA . ALA A 1 96 ? -11.351 -19.652 -23.909 1.00 85.88 96 ALA A CA 1
ATOM 758 C C . ALA A 1 96 ? -10.664 -19.049 -22.664 1.00 85.88 96 ALA A C 1
ATOM 760 O O . ALA A 1 96 ? -11.196 -19.113 -21.557 1.00 85.88 96 ALA A O 1
ATOM 761 N N . ILE A 1 97 ? -9.504 -18.414 -22.846 1.00 84.94 97 ILE A N 1
ATOM 762 C CA . ILE A 1 97 ? -8.761 -17.725 -21.782 1.00 84.94 97 ILE A CA 1
ATOM 763 C C . ILE A 1 97 ? -9.476 -16.473 -21.248 1.00 84.94 97 ILE A C 1
ATOM 765 O O . ILE A 1 97 ? -9.213 -16.065 -20.118 1.00 84.94 97 ILE A O 1
ATOM 769 N N . THR A 1 98 ? -10.413 -15.894 -22.009 1.00 86.31 98 THR A N 1
ATOM 770 C CA . THR A 1 98 ? -11.198 -14.721 -21.589 1.00 86.31 98 THR A CA 1
ATOM 771 C C . THR A 1 98 ? -12.495 -15.096 -20.870 1.00 86.31 98 THR A C 1
ATOM 773 O O . THR A 1 98 ? -13.256 -14.208 -20.464 1.00 86.31 98 THR A O 1
ATOM 776 N N . LEU A 1 99 ? -12.750 -16.397 -20.659 1.00 88.69 99 LEU A N 1
ATOM 777 C CA . LEU A 1 99 ? -13.898 -16.879 -19.891 1.00 88.69 99 LEU A CA 1
ATOM 778 C C . LEU A 1 99 ? -13.894 -16.323 -18.454 1.00 88.69 99 LEU A C 1
ATOM 780 O O . LEU A 1 99 ? -12.827 -16.091 -17.866 1.00 88.69 99 LEU A O 1
ATOM 784 N N . PRO A 1 100 ? -15.083 -16.147 -17.842 1.00 85.00 100 PRO A N 1
ATOM 785 C CA . PRO A 1 100 ? -15.197 -15.798 -16.431 1.00 85.00 100 PRO A CA 1
ATOM 786 C C . PRO A 1 100 ? -14.385 -16.757 -15.552 1.00 85.00 100 PRO A C 1
ATOM 788 O O . PRO A 1 100 ? -14.264 -17.941 -15.859 1.00 85.00 100 PRO A O 1
ATOM 791 N N . PHE A 1 101 ? -13.842 -16.248 -14.444 1.00 87.81 101 PHE A N 1
ATOM 792 C CA . PHE A 1 101 ? -12.933 -16.950 -13.520 1.00 87.81 101 PHE A CA 1
ATOM 793 C C . PHE A 1 101 ? -11.558 -17.308 -14.102 1.00 87.81 101 PHE A C 1
ATOM 795 O O . PHE A 1 101 ? -10.556 -16.971 -13.477 1.00 87.81 101 PHE A O 1
ATOM 802 N N . VAL A 1 102 ? -11.482 -17.905 -15.296 1.00 88.81 102 VAL A N 1
ATOM 803 C CA . VAL A 1 102 ? -10.208 -18.232 -15.966 1.00 88.81 102 VAL A CA 1
ATOM 804 C C . VAL A 1 102 ? -9.400 -16.962 -16.215 1.00 88.81 102 VAL A C 1
ATOM 806 O O . VAL A 1 102 ? -8.243 -16.877 -15.801 1.00 88.81 102 VAL A O 1
ATOM 809 N N . ARG A 1 103 ? -10.043 -15.925 -16.768 1.00 88.00 103 ARG A N 1
ATOM 810 C CA . ARG A 1 103 ? -9.378 -14.649 -17.064 1.00 88.00 103 ARG A CA 1
ATOM 811 C C . ARG A 1 103 ? -8.767 -13.967 -15.842 1.00 88.00 103 ARG A C 1
ATOM 813 O O . ARG A 1 103 ? -7.841 -13.183 -15.989 1.00 88.00 103 ARG A O 1
ATOM 820 N N . VAL A 1 104 ? -9.248 -14.254 -14.627 1.00 89.38 104 VAL A N 1
ATOM 821 C CA . VAL A 1 104 ? -8.694 -13.662 -13.394 1.00 89.38 104 VAL A CA 1
ATOM 822 C C . VAL A 1 104 ? -7.240 -14.084 -13.191 1.00 89.38 104 VAL A C 1
ATOM 824 O O . VAL A 1 104 ? -6.444 -13.287 -12.708 1.00 89.38 104 VAL A O 1
ATOM 827 N N . PHE A 1 105 ? -6.869 -15.295 -13.602 1.00 89.12 105 PHE A N 1
ATOM 828 C CA . PHE A 1 105 ? -5.492 -15.772 -13.484 1.00 89.12 105 PHE A CA 1
ATOM 829 C C . PHE A 1 105 ? -4.561 -15.218 -14.566 1.00 89.12 105 PHE A C 1
ATOM 831 O O . PHE A 1 105 ? -3.353 -15.221 -14.364 1.00 89.12 105 PHE A O 1
ATOM 838 N N . ILE A 1 106 ? -5.119 -14.737 -15.680 1.00 86.75 106 ILE A N 1
ATOM 839 C CA . ILE A 1 106 ? -4.359 -14.269 -16.845 1.00 86.75 106 ILE A CA 1
ATOM 840 C C . ILE A 1 106 ? -4.286 -12.739 -16.865 1.00 86.75 106 ILE A C 1
ATOM 842 O O . ILE A 1 106 ? -3.211 -12.159 -16.796 1.00 86.75 106 ILE A O 1
ATOM 846 N N . THR A 1 107 ? -5.439 -12.067 -16.872 1.00 86.81 107 THR A N 1
ATOM 847 C CA . THR A 1 107 ? -5.554 -10.603 -16.991 1.00 86.81 107 THR A CA 1
ATOM 848 C C . THR A 1 107 ? -6.014 -9.927 -15.696 1.00 86.81 107 THR A C 1
ATOM 850 O O . THR A 1 107 ? -6.316 -8.734 -15.678 1.00 86.81 107 THR A O 1
ATOM 853 N N . GLY A 1 108 ? -6.110 -10.663 -14.584 1.00 88.19 108 GLY A N 1
ATOM 854 C CA . GLY A 1 108 ? -6.620 -10.156 -13.304 1.00 88.19 108 GLY A CA 1
ATOM 855 C C . GLY A 1 108 ? -5.643 -9.301 -12.492 1.00 88.19 108 GLY A C 1
ATOM 856 O O . GLY A 1 108 ? -5.884 -9.093 -11.302 1.00 88.19 108 GLY A O 1
ATOM 857 N N . GLY A 1 109 ? -4.567 -8.785 -13.098 1.00 88.75 109 GLY A N 1
ATOM 858 C CA . GLY A 1 109 ? -3.532 -8.003 -12.412 1.00 88.75 109 GLY A CA 1
ATOM 859 C C . GLY A 1 109 ? -4.091 -6.820 -11.612 1.00 88.75 109 GLY A C 1
ATOM 860 O O . GLY A 1 109 ? -3.767 -6.667 -10.436 1.00 88.75 109 GLY A O 1
ATOM 861 N N . HIS A 1 110 ? -5.014 -6.040 -12.185 1.00 87.69 110 HIS A N 1
ATOM 862 C CA . HIS A 1 110 ? -5.640 -4.906 -11.485 1.00 87.69 110 HIS A CA 1
ATOM 863 C C . HIS A 1 110 ? -6.416 -5.328 -10.227 1.00 87.69 110 HIS A C 1
ATOM 865 O O . HIS A 1 110 ? -6.326 -4.676 -9.186 1.00 87.69 110 HIS A O 1
ATOM 871 N N . ALA A 1 111 ? -7.143 -6.448 -10.294 1.00 91.38 111 ALA A N 1
ATOM 872 C CA . ALA A 1 111 ? -7.863 -6.986 -9.143 1.00 91.38 111 ALA A CA 1
ATOM 873 C C . ALA A 1 111 ? -6.892 -7.500 -8.068 1.00 91.38 111 ALA A C 1
ATOM 875 O O . ALA A 1 111 ? -7.100 -7.255 -6.879 1.00 91.38 111 ALA A O 1
ATOM 876 N N . ALA A 1 112 ? -5.800 -8.153 -8.473 1.00 93.88 112 ALA A N 1
ATOM 877 C CA . ALA A 1 112 ? -4.757 -8.603 -7.558 1.00 93.88 112 ALA A CA 1
ATOM 878 C C . ALA A 1 112 ? -4.074 -7.428 -6.826 1.00 93.88 112 ALA A C 1
ATOM 880 O O . ALA A 1 112 ? -3.833 -7.518 -5.622 1.00 93.88 112 ALA A O 1
ATOM 881 N N . VAL A 1 113 ? -3.847 -6.293 -7.500 1.00 93.44 113 VAL A N 1
ATOM 882 C CA . VAL A 1 113 ? -3.343 -5.059 -6.863 1.00 93.44 113 VAL A CA 1
ATOM 883 C C . VAL A 1 113 ? -4.327 -4.521 -5.816 1.00 93.44 113 VAL A C 1
ATOM 885 O O . VAL A 1 113 ? -3.918 -4.196 -4.701 1.00 93.44 113 VAL A O 1
ATOM 888 N N . ALA A 1 114 ? -5.632 -4.506 -6.105 1.00 95.12 114 ALA A N 1
ATOM 889 C CA . ALA A 1 114 ? -6.640 -4.121 -5.112 1.00 95.12 114 ALA A CA 1
ATOM 890 C C . ALA A 1 114 ? -6.621 -5.044 -3.877 1.00 95.12 114 ALA A C 1
ATOM 892 O O . ALA A 1 114 ? -6.725 -4.571 -2.742 1.00 95.12 114 ALA A O 1
ATOM 893 N N . VAL A 1 115 ? -6.419 -6.351 -4.079 1.00 95.62 115 VAL A N 1
ATOM 894 C CA . VAL A 1 115 ? -6.255 -7.322 -2.985 1.00 95.62 115 VAL A CA 1
ATOM 895 C C . VAL A 1 115 ? -5.031 -6.986 -2.126 1.00 95.62 115 VAL A C 1
ATOM 897 O O . VAL A 1 115 ? -5.144 -7.009 -0.899 1.00 95.62 115 VAL A O 1
ATOM 900 N N . PHE A 1 116 ? -3.892 -6.607 -2.719 1.00 95.44 116 PHE A N 1
ATOM 901 C CA . PHE A 1 116 ? -2.725 -6.158 -1.950 1.00 95.44 116 PHE A CA 1
ATOM 902 C C . PHE A 1 116 ? -3.053 -4.975 -1.039 1.00 95.44 116 PHE A C 1
ATOM 904 O O . PHE A 1 116 ? -2.762 -5.050 0.157 1.00 95.44 116 PHE A O 1
ATOM 911 N N . PHE A 1 117 ? -3.734 -3.949 -1.553 1.00 96.44 117 PHE A N 1
ATOM 912 C CA . PHE A 1 117 ? -4.112 -2.774 -0.763 1.00 96.44 117 PHE A CA 1
ATOM 913 C C . PHE A 1 117 ? -5.070 -3.117 0.386 1.00 96.44 117 PHE A C 1
ATOM 915 O O . PHE A 1 117 ? -4.867 -2.659 1.514 1.00 96.44 117 PHE A O 1
ATOM 922 N N . VAL A 1 118 ? -6.063 -3.985 0.151 1.00 97.81 118 VAL A N 1
ATOM 923 C CA . VAL A 1 118 ? -6.969 -4.460 1.215 1.00 97.81 118 VAL A CA 1
ATOM 924 C C . VAL A 1 118 ? -6.198 -5.237 2.285 1.00 97.81 118 VAL A C 1
ATOM 926 O O . VAL A 1 118 ? -6.358 -4.970 3.480 1.00 97.81 118 VAL A O 1
ATOM 929 N N . ILE A 1 119 ? -5.323 -6.169 1.892 1.00 96.69 119 ILE A N 1
ATOM 930 C CA . ILE A 1 119 ? -4.520 -6.940 2.854 1.00 96.69 119 ILE A CA 1
ATOM 931 C C . ILE A 1 119 ? -3.558 -6.018 3.608 1.00 96.69 119 ILE A C 1
ATOM 933 O O . ILE A 1 119 ? -3.338 -6.203 4.807 1.00 96.69 119 ILE A O 1
ATOM 937 N N . SER A 1 120 ? -2.962 -5.034 2.936 1.00 96.12 120 SER A N 1
ATOM 938 C CA . SER A 1 120 ? -2.106 -4.030 3.565 1.00 96.12 120 SER A CA 1
ATOM 939 C C . SER A 1 120 ? -2.874 -3.248 4.626 1.00 96.12 120 SER A C 1
ATOM 941 O O . SER A 1 120 ? -2.429 -3.242 5.773 1.00 96.12 120 SER A O 1
ATOM 943 N N . GLY A 1 121 ? -4.055 -2.709 4.312 1.00 97.31 121 GLY A N 1
ATOM 944 C CA . GLY A 1 121 ? -4.930 -2.076 5.303 1.00 97.31 121 GLY A CA 1
ATOM 945 C C . GLY A 1 121 ? -5.230 -2.994 6.494 1.00 97.31 121 GLY A C 1
ATOM 946 O O . GLY A 1 121 ? -4.998 -2.619 7.643 1.00 97.31 121 GLY A O 1
ATOM 947 N N . PHE A 1 122 ? -5.629 -4.240 6.228 1.00 97.31 122 PHE A N 1
ATOM 948 C CA . PHE A 1 122 ? -5.962 -5.218 7.267 1.00 97.31 122 PHE A CA 1
ATOM 949 C C . PHE A 1 122 ? -4.796 -5.492 8.227 1.00 97.31 122 PHE A C 1
ATOM 951 O O . PHE A 1 122 ? -4.922 -5.338 9.447 1.00 97.31 122 PHE A O 1
ATOM 958 N N . VAL A 1 123 ? -3.635 -5.872 7.687 1.00 95.38 123 VAL A N 1
ATOM 959 C CA . VAL A 1 123 ? -2.453 -6.239 8.484 1.00 95.38 123 VAL A CA 1
ATOM 960 C C . VAL A 1 123 ? -1.947 -5.048 9.294 1.00 95.38 123 VAL A C 1
ATOM 962 O O . VAL A 1 123 ? -1.533 -5.215 10.445 1.00 95.38 123 VAL A O 1
ATOM 965 N N . LEU A 1 124 ? -1.995 -3.846 8.716 1.00 96.12 124 LEU A N 1
ATOM 966 C CA . LEU A 1 124 ? -1.576 -2.624 9.392 1.00 96.12 124 LEU A CA 1
ATOM 967 C C . LEU A 1 124 ? -2.475 -2.254 10.566 1.00 96.12 124 LEU A C 1
ATOM 969 O O . LEU A 1 124 ? -1.973 -1.776 11.584 1.00 96.12 124 LEU A O 1
ATOM 973 N N . SER A 1 125 ? -3.781 -2.476 10.436 1.00 97.38 125 SER A N 1
ATOM 974 C CA . SER A 1 125 ? -4.756 -2.071 11.445 1.00 97.38 125 SER A CA 1
ATOM 975 C C . SER A 1 125 ? -4.882 -3.050 12.606 1.00 97.38 125 SER A C 1
ATOM 977 O O . SER A 1 125 ? -5.181 -2.614 13.717 1.00 97.38 125 SER A O 1
ATOM 979 N N . ARG A 1 126 ? -4.610 -4.346 12.401 1.00 95.25 126 ARG A N 1
ATOM 980 C CA . ARG A 1 126 ? -4.827 -5.392 13.417 1.00 95.25 126 ARG A CA 1
ATOM 981 C C . ARG A 1 126 ? -4.218 -5.081 14.784 1.00 95.25 126 ARG A C 1
ATOM 983 O O . ARG A 1 126 ? -4.941 -5.010 15.772 1.00 95.25 126 ARG A O 1
ATOM 990 N N . ARG A 1 127 ? -2.894 -4.901 14.855 1.00 94.81 127 ARG A N 1
ATOM 991 C CA . ARG A 1 127 ? -2.202 -4.678 16.137 1.00 94.81 127 ARG A CA 1
ATOM 992 C C . ARG A 1 127 ? -2.622 -3.358 16.802 1.00 94.81 127 ARG A C 1
ATOM 994 O O . ARG A 1 127 ? -2.952 -3.401 17.986 1.00 94.81 127 ARG A O 1
ATOM 1001 N N . PRO A 1 128 ? -2.649 -2.206 16.103 1.00 96.12 128 PRO A N 1
ATOM 1002 C CA . PRO A 1 128 ? -3.129 -0.968 16.711 1.00 96.12 128 PRO A CA 1
ATOM 1003 C C . PRO A 1 128 ? -4.581 -1.050 17.199 1.00 96.12 128 PRO A C 1
ATOM 1005 O O . PRO A 1 128 ? -4.869 -0.550 18.280 1.00 96.12 128 PRO A O 1
ATOM 1008 N N . LEU A 1 129 ? -5.487 -1.713 16.469 1.00 96.56 129 LEU A N 1
ATOM 1009 C CA . LEU A 1 129 ? -6.882 -1.881 16.899 1.00 96.56 129 LEU A CA 1
ATOM 1010 C C . LEU A 1 129 ? -7.001 -2.696 18.192 1.00 96.56 129 LEU A C 1
ATOM 1012 O O . LEU A 1 129 ? -7.781 -2.321 19.070 1.00 96.56 129 LEU A O 1
ATOM 1016 N N . THR A 1 130 ? -6.200 -3.754 18.353 1.00 95.31 130 THR A N 1
ATOM 1017 C CA . THR A 1 130 ? -6.120 -4.503 19.618 1.00 95.31 130 THR A CA 1
ATOM 1018 C C . THR A 1 130 ? -5.661 -3.604 20.773 1.00 95.31 130 THR A C 1
ATOM 1020 O O . THR A 1 130 ? -6.265 -3.632 21.843 1.00 95.31 130 THR A O 1
ATOM 1023 N N . LEU A 1 131 ? -4.648 -2.755 20.556 1.00 95.88 131 LEU A N 1
ATOM 1024 C CA . LEU A 1 131 ? -4.137 -1.831 21.581 1.00 95.88 131 LEU A CA 1
ATOM 1025 C C . LEU A 1 131 ? -5.136 -0.719 21.928 1.00 95.88 131 LEU A C 1
ATOM 1027 O O . LEU A 1 131 ? -5.327 -0.419 23.105 1.00 95.88 131 LEU A O 1
ATOM 1031 N N . ILE A 1 132 ? -5.815 -0.153 20.924 1.00 95.88 132 ILE A N 1
ATOM 1032 C CA . ILE A 1 132 ? -6.891 0.835 21.106 1.00 95.88 132 ILE A CA 1
ATOM 1033 C C . ILE A 1 132 ? -8.003 0.241 21.973 1.00 95.88 132 ILE A C 1
ATOM 1035 O O . ILE A 1 132 ? -8.483 0.887 22.904 1.00 95.88 132 ILE A O 1
ATOM 1039 N N . ARG A 1 133 ? -8.399 -1.005 21.695 1.00 92.19 133 ARG A N 1
ATOM 1040 C CA . ARG A 1 133 ? -9.434 -1.704 22.462 1.00 92.19 133 ARG A CA 1
ATOM 1041 C C . ARG A 1 133 ? -9.006 -1.960 23.907 1.00 92.19 133 ARG A C 1
ATOM 1043 O O . ARG A 1 133 ? -9.804 -1.733 24.811 1.00 92.19 133 ARG A O 1
ATOM 1050 N N . ALA A 1 134 ? -7.760 -2.380 24.113 1.00 93.38 134 ALA A N 1
ATOM 1051 C CA . ALA A 1 134 ? -7.182 -2.600 25.437 1.00 93.38 134 ALA A CA 1
ATOM 1052 C C . ALA A 1 134 ? -6.864 -1.296 26.197 1.00 93.38 134 ALA A C 1
ATOM 1054 O O . ALA A 1 134 ? -6.451 -1.362 27.350 1.00 93.38 134 ALA A O 1
ATOM 1055 N N . ARG A 1 135 ? -7.033 -0.120 25.567 1.00 91.31 135 ARG A N 1
ATOM 1056 C CA . ARG A 1 135 ? -6.602 1.188 26.094 1.00 91.31 135 ARG A CA 1
ATOM 1057 C C . ARG A 1 135 ? -5.128 1.199 26.529 1.00 91.31 135 ARG A C 1
ATOM 1059 O O . ARG A 1 135 ? -4.777 1.858 27.501 1.00 91.31 135 ARG A O 1
ATOM 1066 N N . SER A 1 136 ? -4.278 0.472 25.804 1.00 93.69 136 SER A N 1
ATOM 1067 C CA . SER A 1 136 ? -2.848 0.371 26.107 1.00 93.69 136 SER A CA 1
ATOM 1068 C C . SER A 1 136 ? -2.103 1.659 25.737 1.00 93.69 136 SER A C 1
ATOM 1070 O O . SER A 1 136 ? -2.339 2.252 24.679 1.00 93.69 136 SER A O 1
ATOM 1072 N N . GLU A 1 137 ? -1.161 2.057 26.591 1.00 92.81 137 GLU A N 1
ATOM 1073 C CA . GLU A 1 137 ? -0.244 3.178 26.349 1.00 92.81 137 GLU A CA 1
ATOM 1074 C C . GLU A 1 137 ? 0.793 2.868 25.251 1.00 92.81 137 GLU A C 1
ATOM 1076 O O . GLU A 1 137 ? 1.351 3.781 24.639 1.00 92.81 137 GLU A O 1
ATOM 1081 N N . ASP A 1 138 ? 0.966 1.589 24.893 1.00 94.19 138 ASP A N 1
ATOM 1082 C CA . ASP A 1 138 ? 1.906 1.133 23.861 1.00 94.19 138 ASP A CA 1
ATOM 1083 C C . ASP A 1 138 ? 1.480 1.503 22.433 1.00 94.19 138 ASP A C 1
ATOM 1085 O O . ASP A 1 138 ? 2.241 1.298 21.481 1.00 94.19 138 ASP A O 1
ATOM 1089 N N . LEU A 1 139 ? 0.273 2.047 22.243 1.00 94.62 139 LEU A N 1
ATOM 1090 C CA . LEU A 1 139 ? -0.242 2.412 20.924 1.00 94.62 139 LEU A CA 1
ATOM 1091 C C . LEU A 1 139 ? 0.694 3.381 20.189 1.00 94.62 139 LEU A C 1
ATOM 1093 O O . LEU A 1 139 ? 1.018 3.153 19.021 1.00 94.62 139 LEU A O 1
ATOM 1097 N N . TYR A 1 140 ? 1.133 4.447 20.864 1.00 94.69 140 TYR A N 1
ATOM 1098 C CA . TYR A 1 140 ? 1.975 5.471 20.249 1.00 94.69 140 TYR A CA 1
ATOM 1099 C C . TYR A 1 140 ? 3.356 4.925 19.846 1.00 94.69 140 TYR A C 1
ATOM 1101 O O . TYR A 1 140 ? 3.693 5.033 18.662 1.00 94.69 140 TYR A O 1
ATOM 1109 N N . PRO A 1 141 ? 4.129 4.267 20.739 1.00 95.19 141 PRO A N 1
ATOM 1110 C CA . PRO A 1 141 ? 5.396 3.641 20.359 1.00 95.19 141 PRO A CA 1
ATOM 1111 C C . PRO A 1 141 ? 5.249 2.643 19.205 1.00 95.19 141 PRO A C 1
ATOM 1113 O O . PRO A 1 141 ? 6.081 2.609 18.292 1.00 95.19 141 PRO A O 1
ATOM 1116 N N . VAL A 1 142 ? 4.172 1.850 19.201 1.00 94.56 142 VAL A N 1
ATOM 1117 C CA . VAL A 1 142 ? 3.908 0.874 18.137 1.00 94.56 142 VAL A CA 1
ATOM 1118 C C . VAL A 1 142 ? 3.653 1.562 16.798 1.00 94.56 142 VAL A C 1
ATOM 1120 O O . VAL A 1 142 ? 4.248 1.147 15.800 1.00 94.56 142 VAL A O 1
ATOM 1123 N N . LEU A 1 143 ? 2.819 2.604 16.761 1.00 94.56 143 LEU A N 1
ATOM 1124 C CA . LEU A 1 143 ? 2.520 3.350 15.537 1.00 94.56 143 LEU A CA 1
ATOM 1125 C C . LEU A 1 143 ? 3.747 4.106 15.015 1.00 94.56 143 LEU A C 1
ATOM 1127 O O . LEU A 1 143 ? 4.094 3.947 13.844 1.00 94.56 143 LEU A O 1
ATOM 1131 N N . ALA A 1 144 ? 4.454 4.846 15.873 1.00 93.31 144 ALA A N 1
ATOM 1132 C CA . ALA A 1 144 ? 5.658 5.590 15.493 1.00 93.31 144 ALA A CA 1
ATOM 1133 C C . ALA A 1 144 ? 6.723 4.662 14.882 1.00 93.31 144 ALA A C 1
ATOM 1135 O O . ALA A 1 144 ? 7.281 4.921 13.813 1.00 93.31 144 ALA A O 1
ATOM 1136 N N . SER A 1 145 ? 6.944 3.514 15.522 1.00 91.94 145 SER A N 1
ATOM 1137 C CA . SER A 1 145 ? 7.901 2.519 15.051 1.00 91.94 145 SER A CA 1
ATOM 1138 C C . SER A 1 145 ? 7.441 1.807 13.768 1.00 91.94 145 SER A C 1
ATOM 1140 O O . SER A 1 145 ? 8.264 1.421 12.933 1.00 91.94 145 SER A O 1
ATOM 1142 N N . ALA A 1 146 ? 6.129 1.623 13.586 1.00 91.25 146 ALA A N 1
ATOM 1143 C CA . ALA A 1 146 ? 5.563 1.046 12.370 1.00 91.25 146 ALA A CA 1
ATOM 1144 C C . ALA A 1 146 ? 5.747 1.968 11.157 1.00 91.25 146 ALA A C 1
ATOM 1146 O O . ALA A 1 146 ? 6.187 1.482 10.115 1.00 91.25 146 ALA A O 1
ATOM 1147 N N . VAL A 1 147 ? 5.501 3.274 11.310 1.00 90.50 147 VAL A N 1
ATOM 1148 C CA . VAL A 1 147 ? 5.682 4.278 10.246 1.00 90.50 147 VAL A CA 1
ATOM 1149 C C . VAL A 1 147 ? 7.129 4.289 9.745 1.00 90.50 147 VAL A C 1
ATOM 1151 O O . VAL A 1 147 ? 7.365 4.101 8.551 1.00 90.50 147 VAL A O 1
ATOM 1154 N N . PHE A 1 148 ? 8.102 4.413 10.657 1.00 89.00 148 PHE A N 1
ATOM 1155 C CA . PHE A 1 148 ? 9.521 4.500 10.295 1.00 89.00 148 PHE A CA 1
ATOM 1156 C C . PHE A 1 148 ? 10.025 3.244 9.569 1.00 89.00 148 PHE A C 1
ATOM 1158 O O . PHE A 1 148 ? 10.580 3.319 8.472 1.00 89.00 148 PHE A O 1
ATOM 1165 N N . ARG A 1 149 ? 9.793 2.058 10.150 1.00 90.19 149 ARG A N 1
ATOM 1166 C CA . ARG A 1 149 ? 10.279 0.800 9.558 1.00 90.19 149 ARG A CA 1
ATOM 1167 C C . ARG A 1 149 ? 9.611 0.476 8.229 1.00 90.19 149 ARG A C 1
ATOM 1169 O O . ARG A 1 149 ? 10.224 -0.191 7.397 1.00 90.19 149 ARG A O 1
ATOM 1176 N N . ARG A 1 150 ? 8.351 0.878 8.045 1.00 91.50 150 ARG A N 1
ATOM 1177 C CA . ARG A 1 150 ? 7.600 0.554 6.833 1.00 91.50 150 ARG A CA 1
ATOM 1178 C C . ARG A 1 150 ? 8.157 1.284 5.621 1.00 91.50 150 ARG A C 1
ATOM 1180 O O . ARG A 1 150 ? 8.367 0.622 4.612 1.00 91.50 150 ARG A O 1
ATOM 1187 N N . GLY A 1 151 ? 8.467 2.577 5.747 1.00 87.75 151 GLY A N 1
ATOM 1188 C CA . GLY A 1 151 ? 9.117 3.335 4.674 1.00 87.75 151 GLY A CA 1
ATOM 1189 C C . GLY A 1 151 ? 10.426 2.676 4.235 1.00 87.75 151 GLY A C 1
ATOM 1190 O O . GLY A 1 151 ? 10.581 2.326 3.070 1.00 87.75 151 GLY A O 1
ATOM 1191 N N . VAL A 1 152 ? 11.319 2.380 5.186 1.00 89.56 152 VAL A N 1
ATOM 1192 C CA . VAL A 1 152 ? 12.605 1.721 4.887 1.00 89.56 152 VAL A CA 1
ATOM 1193 C C . VAL A 1 152 ? 12.404 0.359 4.221 1.00 89.56 152 VAL A C 1
ATOM 1195 O O . VAL A 1 152 ? 13.029 0.077 3.206 1.00 89.56 152 VAL A O 1
ATOM 1198 N N . ARG A 1 153 ? 11.522 -0.493 4.758 1.00 89.88 153 ARG A N 1
ATOM 1199 C CA . ARG A 1 153 ? 11.279 -1.833 4.203 1.00 89.88 153 ARG A CA 1
ATOM 1200 C C . ARG A 1 153 ? 10.697 -1.787 2.791 1.00 89.88 153 ARG A C 1
ATOM 1202 O O . ARG A 1 153 ? 10.990 -2.691 2.017 1.00 89.88 153 ARG A O 1
ATOM 1209 N N . LEU A 1 154 ? 9.850 -0.800 2.501 1.00 90.2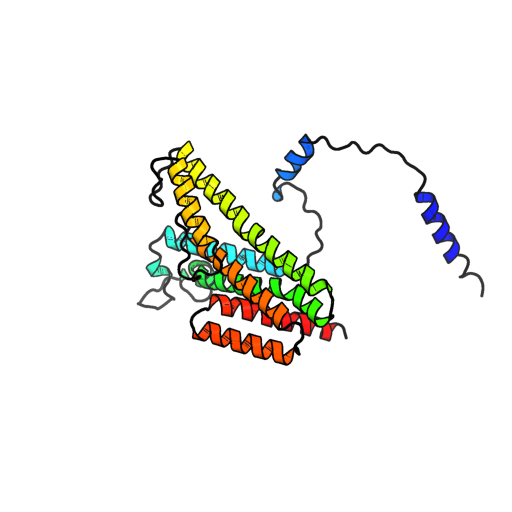5 154 LEU A N 1
ATOM 1210 C CA . LEU A 1 154 ? 9.283 -0.616 1.172 1.00 90.25 154 LEU A CA 1
ATOM 1211 C C . LEU A 1 154 ? 10.370 -0.144 0.208 1.00 90.25 154 LEU A C 1
ATOM 1213 O O . LEU A 1 154 ? 10.645 -0.849 -0.744 1.00 90.25 154 LEU A O 1
ATOM 1217 N N . TYR A 1 155 ? 11.056 0.967 0.472 1.00 90.50 155 TYR A N 1
A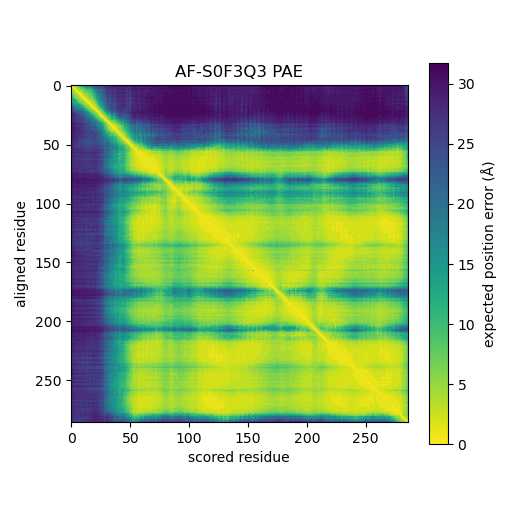TOM 1218 C CA . TYR A 1 155 ? 11.956 1.562 -0.525 1.00 90.50 155 TYR A CA 1
ATOM 1219 C C . TYR A 1 155 ? 13.329 0.881 -0.653 1.00 90.50 155 TYR A C 1
ATOM 1221 O O . TYR A 1 155 ? 13.900 0.877 -1.741 1.00 90.50 155 TYR A O 1
ATOM 1229 N N . LEU A 1 156 ? 13.872 0.283 0.415 1.00 91.00 156 LEU A N 1
ATOM 1230 C CA . LEU A 1 156 ? 15.242 -0.252 0.409 1.00 91.00 156 LEU A CA 1
ATOM 1231 C C . LEU A 1 156 ? 15.473 -1.382 -0.618 1.00 91.00 156 LEU A C 1
ATOM 1233 O O . LEU A 1 156 ? 16.479 -1.316 -1.326 1.00 91.00 156 LEU A O 1
ATOM 1237 N N . PRO A 1 157 ? 14.591 -2.397 -0.752 1.00 90.81 157 PRO A N 1
ATOM 1238 C CA . PRO A 1 157 ? 14.744 -3.420 -1.786 1.00 90.81 157 PRO A CA 1
ATOM 1239 C C . PRO A 1 157 ? 14.741 -2.835 -3.200 1.00 90.81 157 PRO A C 1
ATOM 1241 O O . PRO A 1 157 ? 15.522 -3.279 -4.035 1.00 90.81 157 PRO A O 1
ATOM 1244 N N . PHE A 1 158 ? 13.917 -1.816 -3.459 1.00 87.25 158 PHE A N 1
ATOM 1245 C CA . PHE A 1 158 ? 13.830 -1.196 -4.783 1.00 87.25 158 PHE A CA 1
ATOM 1246 C C . PHE A 1 158 ? 15.083 -0.414 -5.126 1.00 87.25 158 PHE A C 1
ATOM 1248 O O . PHE A 1 158 ? 15.626 -0.623 -6.202 1.00 87.25 158 PHE A O 1
ATOM 1255 N N . VAL A 1 159 ? 15.605 0.381 -4.188 1.00 91.69 159 VAL A N 1
ATOM 1256 C CA . VAL A 1 159 ? 16.895 1.063 -4.369 1.00 91.69 159 VAL A CA 1
ATOM 1257 C C . VAL A 1 159 ? 17.988 0.054 -4.723 1.00 91.69 159 VAL A C 1
ATOM 1259 O O . VAL A 1 159 ? 18.749 0.276 -5.660 1.00 91.69 159 VAL A O 1
ATOM 1262 N N . ALA A 1 160 ? 18.044 -1.083 -4.024 1.00 92.12 160 ALA A N 1
ATOM 1263 C CA . ALA A 1 160 ? 19.027 -2.121 -4.317 1.00 92.12 160 ALA A CA 1
ATOM 1264 C C . ALA A 1 160 ? 18.859 -2.708 -5.730 1.00 92.12 160 ALA A C 1
ATOM 1266 O O . ALA A 1 160 ? 19.853 -2.864 -6.441 1.00 92.12 160 ALA A O 1
ATOM 1267 N N . VAL A 1 161 ? 17.625 -3.006 -6.152 1.00 90.94 161 VAL A N 1
ATOM 1268 C CA . VAL A 1 161 ? 17.333 -3.560 -7.484 1.00 90.94 161 VAL A CA 1
ATOM 1269 C C . VAL A 1 161 ? 17.648 -2.552 -8.587 1.00 90.94 161 VAL A C 1
ATOM 1271 O O . VAL A 1 161 ? 18.388 -2.887 -9.508 1.00 90.94 161 VAL A O 1
ATOM 1274 N N . THR A 1 162 ? 17.167 -1.313 -8.484 1.00 90.62 162 THR A N 1
ATOM 1275 C CA . THR A 1 162 ? 17.326 -0.300 -9.539 1.00 90.62 162 THR A CA 1
ATOM 1276 C C . THR A 1 162 ? 18.782 0.132 -9.687 1.00 90.62 162 THR A C 1
ATOM 1278 O O . THR A 1 162 ? 19.263 0.272 -10.808 1.00 90.62 162 THR A O 1
ATOM 1281 N N . VAL A 1 163 ? 19.515 0.263 -8.572 1.00 91.88 163 VAL A N 1
ATOM 1282 C CA . VAL A 1 163 ? 20.959 0.552 -8.601 1.00 91.88 163 VAL A CA 1
ATOM 1283 C C . VAL A 1 163 ? 21.733 -0.604 -9.216 1.00 91.88 163 VAL A C 1
ATOM 1285 O O . VAL A 1 163 ? 22.598 -0.378 -10.060 1.00 91.88 163 VAL A O 1
ATOM 1288 N N . SER A 1 164 ? 21.406 -1.845 -8.852 1.00 90.88 164 SER A N 1
ATOM 1289 C CA . SER A 1 164 ? 22.037 -3.021 -9.464 1.00 90.88 164 SER A CA 1
ATOM 1290 C C . SER A 1 164 ? 21.752 -3.090 -10.965 1.00 90.88 164 SER A C 1
ATOM 1292 O O . SER A 1 164 ? 22.653 -3.406 -11.738 1.00 90.88 164 SER A O 1
ATOM 1294 N N . PHE A 1 165 ? 20.529 -2.751 -11.376 1.00 88.25 165 PHE A N 1
ATOM 1295 C CA . PHE A 1 165 ? 20.089 -2.762 -12.765 1.00 88.25 165 PHE A CA 1
ATOM 1296 C C . PHE A 1 165 ? 20.877 -1.775 -13.632 1.00 88.25 165 PHE A C 1
ATOM 1298 O O . PHE A 1 165 ? 21.553 -2.206 -14.568 1.00 88.25 165 PHE A O 1
ATOM 1305 N N . PHE A 1 166 ? 20.884 -0.477 -13.301 1.00 87.62 166 PHE A N 1
ATOM 1306 C CA . PHE A 1 166 ? 21.629 0.488 -14.117 1.00 87.62 166 PHE A CA 1
ATOM 1307 C C . PHE A 1 166 ? 23.152 0.307 -13.985 1.00 87.62 166 PHE A C 1
ATOM 1309 O O . PHE A 1 166 ? 23.897 0.584 -14.922 1.00 87.62 166 PHE A O 1
ATOM 1316 N N . THR A 1 167 ? 23.645 -0.219 -12.857 1.00 89.94 167 THR A N 1
ATOM 1317 C CA . THR A 1 167 ? 25.071 -0.563 -12.722 1.00 89.94 167 THR A CA 1
ATOM 1318 C C . THR A 1 167 ? 25.448 -1.695 -13.674 1.00 89.94 167 THR A C 1
ATOM 1320 O O . THR A 1 167 ? 26.428 -1.574 -14.407 1.00 89.94 167 THR A O 1
ATOM 1323 N N . ALA A 1 168 ? 24.662 -2.774 -13.717 1.00 88.00 168 ALA A N 1
ATOM 1324 C CA . ALA A 1 168 ? 24.873 -3.872 -14.658 1.00 88.00 168 ALA A CA 1
ATOM 1325 C C . ALA A 1 168 ? 24.798 -3.381 -16.110 1.00 88.00 168 ALA A C 1
ATOM 1327 O O . ALA A 1 168 ? 25.609 -3.779 -16.944 1.00 88.00 168 ALA A O 1
ATOM 1328 N N . TRP A 1 169 ? 23.883 -2.460 -16.397 1.00 86.69 169 TRP A N 1
ATOM 1329 C CA . TRP A 1 169 ? 23.749 -1.844 -17.707 1.00 86.69 169 TRP A CA 1
ATOM 1330 C C . TRP A 1 169 ? 25.037 -1.150 -18.175 1.00 86.69 169 TRP A C 1
ATOM 1332 O O . TRP A 1 169 ? 25.537 -1.455 -19.259 1.00 86.69 169 TRP A O 1
ATOM 1342 N N . HIS A 1 170 ? 25.623 -0.292 -17.333 1.00 85.56 170 HIS A N 1
ATOM 1343 C CA . HIS A 1 170 ? 26.864 0.422 -17.647 1.00 85.56 170 HIS A CA 1
ATOM 1344 C C . HIS A 1 170 ? 28.116 -0.465 -17.631 1.00 85.56 170 HIS A C 1
ATOM 1346 O O . HIS A 1 170 ? 29.069 -0.172 -18.350 1.00 85.56 170 HIS A O 1
ATOM 1352 N N . VAL A 1 171 ? 28.135 -1.533 -16.828 1.00 88.06 171 VAL A N 1
ATOM 1353 C CA . VAL A 1 171 ? 29.281 -2.455 -16.737 1.00 88.06 171 VAL A CA 1
ATOM 1354 C C . VAL A 1 171 ? 29.310 -3.443 -17.903 1.00 88.06 171 VAL A C 1
ATOM 1356 O O . VAL A 1 171 ? 30.376 -3.703 -18.455 1.00 88.06 171 VAL A O 1
ATOM 1359 N N . PHE A 1 172 ? 28.157 -4.000 -18.281 1.00 86.88 172 PHE A N 1
ATOM 1360 C CA . PHE A 1 172 ? 28.067 -5.055 -19.296 1.00 86.88 172 PHE A CA 1
ATOM 1361 C C . PHE A 1 172 ? 27.678 -4.543 -20.689 1.00 86.88 172 PHE A C 1
ATOM 1363 O O . PHE A 1 172 ? 27.695 -5.321 -21.638 1.00 86.88 172 PHE A O 1
ATOM 1370 N N . GLY A 1 173 ? 27.335 -3.258 -20.833 1.00 79.81 173 GLY A N 1
ATOM 1371 C CA . GLY A 1 173 ? 26.960 -2.672 -22.124 1.00 79.81 173 GLY A CA 1
ATOM 1372 C C . GLY A 1 173 ? 25.652 -3.232 -22.685 1.00 79.81 173 GLY A C 1
ATOM 1373 O O . GLY A 1 173 ? 25.492 -3.337 -23.901 1.00 79.81 173 GLY A O 1
ATOM 1374 N N . LEU A 1 174 ? 24.723 -3.628 -21.807 1.00 77.06 174 LEU A N 1
ATOM 1375 C CA . LEU A 1 174 ? 23.408 -4.122 -22.217 1.00 77.06 174 LEU A CA 1
ATOM 1376 C C . LEU A 1 174 ? 22.690 -3.036 -23.031 1.00 77.06 174 LEU A C 1
ATOM 1378 O O . LEU A 1 174 ? 22.840 -1.851 -22.766 1.00 77.06 174 LEU A O 1
ATOM 1382 N N . SER A 1 175 ? 21.934 -3.404 -24.055 1.00 67.31 175 SER A N 1
ATOM 1383 C CA . SER A 1 175 ? 21.138 -2.445 -24.828 1.00 67.31 175 SER A CA 1
ATOM 1384 C C . SER A 1 175 ? 19.687 -2.877 -24.737 1.00 67.31 175 SER A C 1
ATOM 1386 O O . SER A 1 175 ? 19.313 -3.905 -25.292 1.00 67.31 175 SER A O 1
ATOM 1388 N N . LEU A 1 176 ? 18.904 -2.123 -23.970 1.00 71.44 176 LEU A N 1
ATOM 1389 C CA . LEU A 1 176 ? 17.461 -2.289 -23.845 1.00 71.44 176 LEU A CA 1
ATOM 1390 C C . LEU A 1 176 ? 16.768 -1.224 -24.696 1.00 71.44 176 LEU A C 1
ATOM 1392 O O . LEU A 1 176 ? 17.315 -0.143 -24.921 1.00 71.44 176 LEU A O 1
ATOM 1396 N N . GLU A 1 177 ? 15.569 -1.538 -25.176 1.00 70.19 177 GLU A N 1
ATOM 1397 C CA . GLU A 1 177 ? 14.746 -0.593 -25.936 1.00 70.19 177 GLU A CA 1
ATOM 1398 C C . GLU A 1 177 ? 14.244 0.558 -25.049 1.00 70.19 177 GLU A C 1
ATOM 1400 O O . GLU A 1 177 ? 14.166 1.712 -25.482 1.00 70.19 177 GLU A O 1
ATOM 1405 N N . TRP A 1 178 ? 13.980 0.251 -23.780 1.00 68.44 178 TRP A N 1
ATOM 1406 C CA . TRP A 1 178 ? 13.567 1.198 -22.760 1.00 68.44 178 TRP A CA 1
ATOM 1407 C C . TRP A 1 178 ? 14.032 0.721 -21.371 1.00 68.44 178 TRP A C 1
ATOM 1409 O O . TRP A 1 178 ? 13.951 -0.479 -21.097 1.00 68.44 178 TRP A O 1
ATOM 1419 N N . PRO A 1 179 ? 14.501 1.619 -20.483 1.00 73.19 179 PRO A N 1
ATOM 1420 C CA . PRO A 1 179 ? 14.849 3.027 -20.720 1.00 73.19 179 PRO A CA 1
ATOM 1421 C C . PRO A 1 179 ? 16.019 3.176 -21.701 1.00 73.19 179 PRO A C 1
ATOM 1423 O O . PRO A 1 179 ? 16.627 2.185 -22.096 1.00 73.19 179 PRO A O 1
ATOM 1426 N N . ARG A 1 180 ? 16.391 4.408 -22.071 1.00 79.12 180 ARG A N 1
ATOM 1427 C CA . ARG A 1 180 ? 17.681 4.670 -22.739 1.00 79.12 180 ARG A CA 1
ATOM 1428 C C . ARG A 1 180 ? 18.715 5.114 -21.705 1.00 79.12 180 ARG A C 1
ATOM 1430 O O . ARG A 1 180 ? 18.371 5.968 -20.888 1.00 79.12 180 ARG A O 1
ATOM 1437 N N . PRO A 1 181 ? 19.947 4.581 -21.738 1.00 82.44 181 PRO A N 1
ATOM 1438 C CA . PRO A 1 181 ? 20.933 4.889 -20.719 1.00 82.44 181 PRO A CA 1
ATOM 1439 C C . PRO A 1 181 ? 21.442 6.312 -20.917 1.00 82.44 181 PRO A C 1
ATOM 1441 O O . PRO A 1 181 ? 21.589 6.790 -22.049 1.00 82.44 181 PRO A O 1
ATOM 1444 N N . GLN A 1 182 ? 21.752 6.984 -19.819 1.00 87.19 182 GLN A N 1
ATOM 1445 C CA . GLN A 1 182 ? 22.477 8.240 -19.839 1.00 87.19 182 GLN A CA 1
ATOM 1446 C C . GLN A 1 182 ? 23.890 8.022 -20.403 1.00 87.19 182 GLN A C 1
ATOM 1448 O O . GLN A 1 182 ? 24.464 6.938 -20.282 1.00 87.19 182 GLN A O 1
ATOM 1453 N N . PRO A 1 183 ? 24.520 9.060 -20.982 1.00 85.75 183 PRO A N 1
ATOM 1454 C CA . PRO A 1 183 ? 25.853 8.930 -21.576 1.00 85.75 183 PRO A CA 1
ATOM 1455 C C . PRO A 1 183 ? 26.945 8.514 -20.582 1.00 85.75 183 PRO A C 1
ATOM 1457 O O . PRO A 1 183 ? 28.002 8.030 -20.978 1.00 85.75 183 PRO A O 1
ATOM 1460 N N . THR A 1 184 ? 26.724 8.749 -19.287 1.00 89.56 184 THR A N 1
ATOM 1461 C CA . THR A 1 184 ? 27.696 8.465 -18.231 1.00 89.56 184 THR A CA 1
ATOM 1462 C C . THR A 1 184 ? 27.002 7.862 -17.020 1.00 89.56 184 THR A C 1
ATOM 1464 O O . THR A 1 184 ? 25.888 8.256 -16.688 1.00 89.56 184 THR A O 1
ATOM 1467 N N . PHE A 1 185 ? 27.707 6.984 -16.304 1.00 89.56 185 PHE A N 1
ATOM 1468 C CA . PHE A 1 185 ? 27.227 6.398 -15.049 1.00 89.56 185 PHE A CA 1
ATOM 1469 C C . PHE A 1 185 ? 26.869 7.462 -14.000 1.00 89.56 185 PHE A C 1
ATOM 1471 O O . PHE A 1 185 ? 25.884 7.341 -13.283 1.00 89.56 185 PHE A O 1
ATOM 1478 N N . VAL A 1 186 ? 27.647 8.547 -13.920 1.00 92.06 186 VAL A N 1
ATOM 1479 C CA . VAL A 1 186 ? 27.344 9.660 -13.006 1.00 92.06 186 VAL A CA 1
ATOM 1480 C C . VAL A 1 186 ? 26.062 10.377 -13.429 1.00 92.06 186 VAL A C 1
ATOM 1482 O O . VAL A 1 186 ? 25.241 10.702 -12.574 1.00 92.06 186 VAL A O 1
ATOM 1485 N N . GLY A 1 187 ? 25.868 10.587 -14.735 1.00 91.56 187 GLY A N 1
ATOM 1486 C CA . GLY A 1 187 ? 24.619 11.119 -15.279 1.00 91.56 187 GLY A CA 1
ATOM 1487 C C . GLY A 1 187 ? 23.421 10.237 -14.933 1.00 91.56 187 GLY A C 1
ATOM 1488 O O . GLY A 1 187 ? 22.386 10.761 -14.532 1.00 91.56 187 GLY A O 1
ATOM 1489 N N . GLU A 1 188 ? 23.594 8.916 -14.993 1.00 91.44 188 GLU A N 1
ATOM 1490 C CA . GLU A 1 188 ? 22.583 7.935 -14.591 1.00 91.44 188 GLU A CA 1
ATOM 1491 C C . GLU A 1 188 ? 22.233 8.057 -13.105 1.00 91.44 188 GLU A C 1
ATOM 1493 O O . GLU A 1 188 ? 21.066 8.189 -12.758 1.00 91.44 188 GLU A O 1
ATOM 1498 N N . CYS A 1 189 ? 23.233 8.119 -12.220 1.00 92.94 189 CYS A N 1
ATOM 1499 C CA . CYS A 1 189 ? 23.010 8.304 -10.784 1.00 92.94 189 CYS A CA 1
ATOM 1500 C C . CYS A 1 189 ? 22.248 9.601 -10.467 1.00 92.94 189 CYS A C 1
ATOM 1502 O O . CYS A 1 189 ? 21.393 9.613 -9.580 1.00 92.94 189 CYS A O 1
ATOM 1504 N N . VAL A 1 190 ? 22.555 10.696 -11.170 1.00 93.50 190 VAL A N 1
ATOM 1505 C CA . VAL A 1 190 ? 21.872 11.986 -10.985 1.00 93.50 190 VAL A CA 1
ATOM 1506 C C . VAL A 1 190 ? 20.437 11.926 -11.506 1.00 93.50 190 VAL A C 1
ATOM 1508 O O . VAL A 1 190 ? 19.525 12.375 -10.812 1.00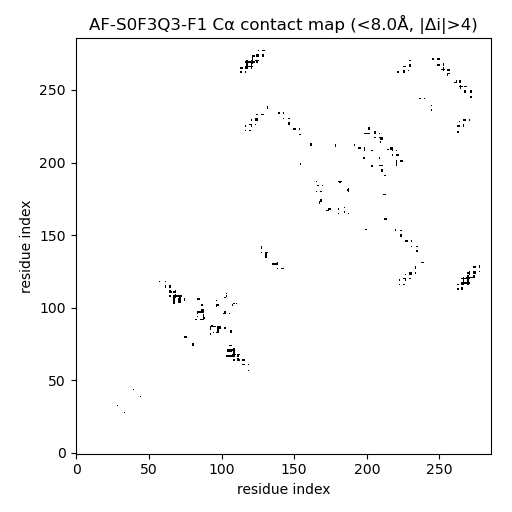 93.50 190 VAL A O 1
ATOM 1511 N N . ALA A 1 191 ? 20.224 11.359 -12.696 1.00 91.44 191 ALA A N 1
ATOM 1512 C CA . ALA A 1 191 ? 18.892 11.174 -13.268 1.00 91.44 191 ALA A CA 1
ATOM 1513 C C . ALA A 1 191 ? 18.019 10.303 -12.352 1.00 91.44 191 ALA A C 1
ATOM 1515 O O . ALA A 1 191 ? 16.931 10.727 -11.954 1.00 91.44 191 ALA A O 1
ATOM 1516 N N . TRP A 1 192 ? 18.559 9.161 -11.925 1.00 92.44 192 TRP A N 1
ATOM 1517 C CA . TRP A 1 192 ? 17.925 8.254 -10.978 1.00 92.44 192 TRP A CA 1
ATOM 1518 C C . TRP A 1 192 ? 17.579 8.950 -9.661 1.00 92.44 192 TRP A C 1
ATOM 1520 O O . TRP A 1 192 ? 16.457 8.823 -9.185 1.00 92.44 192 TRP A O 1
ATOM 1530 N N . TRP A 1 193 ? 18.497 9.726 -9.075 1.00 92.81 193 TRP A N 1
ATOM 1531 C CA . TRP A 1 193 ? 18.239 10.431 -7.814 1.00 92.81 193 TRP A CA 1
ATOM 1532 C C . TRP A 1 193 ? 17.135 11.486 -7.941 1.00 92.81 193 TRP A C 1
ATOM 1534 O O . TRP A 1 193 ? 16.272 11.592 -7.064 1.00 92.81 193 TRP A O 1
ATOM 1544 N N . ASN A 1 194 ? 17.134 12.258 -9.029 1.00 90.81 194 ASN A N 1
ATOM 1545 C CA . ASN A 1 194 ? 16.107 13.269 -9.277 1.00 90.81 194 ASN A CA 1
ATOM 1546 C C . ASN A 1 194 ? 14.720 12.626 -9.373 1.00 90.81 194 ASN A C 1
ATOM 1548 O O . ASN A 1 194 ? 13.779 13.089 -8.730 1.00 90.81 194 ASN A O 1
ATOM 1552 N N . GLU A 1 195 ? 14.607 11.522 -10.108 1.00 89.62 195 GLU A N 1
ATOM 1553 C CA . GLU A 1 195 ? 13.353 10.787 -10.226 1.00 89.62 195 GLU A CA 1
ATOM 1554 C C . GLU A 1 195 ? 12.960 10.108 -8.905 1.00 89.62 195 GLU A C 1
ATOM 1556 O O . GLU A 1 195 ? 11.827 10.244 -8.446 1.00 89.62 195 GLU A O 1
ATOM 1561 N N . PHE A 1 196 ? 13.908 9.449 -8.234 1.00 89.44 196 PHE A N 1
ATOM 1562 C CA . PHE A 1 196 ? 13.679 8.739 -6.976 1.00 89.44 196 PHE A CA 1
ATOM 1563 C C . PHE A 1 196 ? 13.237 9.683 -5.851 1.00 89.44 196 PHE A C 1
ATOM 1565 O O . PHE A 1 196 ? 12.324 9.365 -5.089 1.00 89.44 196 PHE A O 1
ATOM 1572 N N . SER A 1 197 ? 13.836 10.871 -5.754 1.00 88.81 197 SER A N 1
ATOM 1573 C CA . SER A 1 197 ? 13.459 11.867 -4.745 1.00 88.81 197 SER A CA 1
ATOM 1574 C C . SER A 1 197 ? 12.024 12.379 -4.929 1.00 88.81 197 SER A C 1
ATOM 1576 O O . SER A 1 197 ? 11.315 12.590 -3.942 1.00 88.81 197 SER A O 1
ATOM 1578 N N . LEU A 1 198 ? 11.561 12.509 -6.177 1.00 86.31 198 LEU A N 1
ATOM 1579 C CA . LEU A 1 198 ? 10.168 12.824 -6.498 1.00 86.31 198 LEU A CA 1
ATOM 1580 C C . LEU A 1 198 ? 9.240 11.633 -6.242 1.00 86.31 198 LEU A C 1
ATOM 1582 O O . LEU A 1 198 ? 8.124 11.824 -5.763 1.00 86.31 198 LEU A O 1
ATOM 1586 N N . PHE A 1 199 ? 9.709 10.423 -6.532 1.00 86.88 199 PHE A N 1
ATOM 1587 C CA . PHE A 1 199 ? 8.966 9.180 -6.363 1.00 86.88 199 PHE A CA 1
ATOM 1588 C C . PHE A 1 199 ? 8.673 8.857 -4.890 1.00 86.88 199 PHE A C 1
ATOM 1590 O O . PHE A 1 199 ? 7.576 8.421 -4.552 1.00 86.88 199 PHE A O 1
ATOM 1597 N N . VAL A 1 200 ? 9.624 9.120 -3.988 1.00 86.56 200 VAL A N 1
ATOM 1598 C CA . VAL A 1 200 ? 9.463 8.884 -2.540 1.00 86.56 200 VAL A CA 1
ATOM 1599 C C . VAL A 1 200 ? 8.554 9.927 -1.872 1.00 86.56 200 VAL A C 1
ATOM 1601 O O . VAL A 1 200 ? 8.104 9.708 -0.745 1.00 86.56 200 VAL A O 1
ATOM 1604 N N . ASN A 1 201 ? 8.258 11.053 -2.533 1.00 87.06 201 ASN A N 1
ATOM 1605 C CA . ASN A 1 201 ? 7.451 12.129 -1.960 1.00 87.06 201 ASN A CA 1
ATOM 1606 C C . ASN A 1 201 ? 6.018 11.649 -1.627 1.00 87.06 201 ASN A C 1
ATOM 1608 O O . ASN A 1 201 ? 5.207 11.461 -2.536 1.00 87.06 201 ASN A O 1
ATOM 1612 N N . PRO A 1 202 ? 5.643 11.538 -0.336 1.00 81.62 202 PRO A N 1
ATOM 1613 C CA . PRO A 1 202 ? 4.335 11.020 0.059 1.00 81.62 202 PRO A CA 1
ATOM 1614 C C . PRO A 1 202 ? 3.184 11.997 -0.212 1.00 81.62 202 PRO A C 1
ATOM 1616 O O . PRO A 1 202 ? 2.030 11.611 -0.062 1.00 81.62 202 PRO A O 1
ATOM 1619 N N . PHE A 1 203 ? 3.466 13.245 -0.591 1.00 83.50 203 PHE A N 1
ATOM 1620 C CA . PHE A 1 203 ? 2.456 14.267 -0.886 1.00 83.50 203 PHE A CA 1
ATOM 1621 C C . PHE A 1 203 ? 2.170 14.426 -2.380 1.00 83.50 203 PHE A C 1
ATOM 1623 O O . PHE A 1 203 ? 1.340 15.249 -2.759 1.00 83.50 203 PHE A O 1
ATOM 1630 N N . ARG A 1 204 ? 2.869 13.675 -3.235 1.00 80.94 204 ARG A N 1
ATOM 1631 C CA . ARG A 1 204 ? 2.607 13.657 -4.673 1.00 80.94 204 ARG A CA 1
ATOM 1632 C C . ARG A 1 204 ? 1.330 12.872 -4.962 1.00 80.94 204 ARG A C 1
ATOM 1634 O O . ARG A 1 204 ? 0.997 11.948 -4.222 1.00 80.94 204 ARG A O 1
ATOM 1641 N N . ASP A 1 205 ? 0.633 13.225 -6.038 1.00 77.12 205 ASP A N 1
ATOM 1642 C CA . ASP A 1 205 ? -0.516 12.441 -6.480 1.00 77.12 205 ASP A CA 1
ATOM 1643 C C . ASP A 1 205 ? -0.077 10.991 -6.770 1.00 77.12 205 ASP A C 1
ATOM 1645 O O . ASP A 1 205 ? 0.854 10.797 -7.560 1.00 77.12 205 ASP A O 1
ATOM 1649 N N . PRO A 1 206 ? -0.696 9.976 -6.137 1.00 66.62 206 PRO A N 1
ATOM 1650 C CA . PRO A 1 206 ? -0.390 8.574 -6.399 1.00 66.62 206 PRO A CA 1
ATOM 1651 C C . PRO A 1 206 ? -0.526 8.162 -7.872 1.00 66.62 206 PRO A C 1
ATOM 1653 O O . PRO A 1 206 ? 0.130 7.205 -8.285 1.00 66.62 206 PRO A O 1
ATOM 1656 N N . VAL A 1 207 ? -1.349 8.859 -8.662 1.00 61.50 207 VAL A N 1
ATOM 1657 C CA . VAL A 1 207 ? -1.613 8.539 -10.075 1.00 61.50 207 VAL A CA 1
ATOM 1658 C C . VAL A 1 207 ? -0.432 8.910 -10.989 1.00 61.50 207 VAL A C 1
ATOM 1660 O O . VAL A 1 207 ? -0.190 8.216 -11.974 1.00 61.50 207 VAL A O 1
ATOM 1663 N N . ASP A 1 208 ? 0.378 9.904 -10.610 1.00 63.25 208 ASP A N 1
ATOM 1664 C CA . ASP A 1 208 ? 1.478 10.453 -11.426 1.00 63.25 208 ASP A CA 1
ATOM 1665 C C . ASP A 1 208 ? 2.873 9.964 -10.976 1.00 63.25 208 ASP A C 1
ATOM 1667 O O . ASP A 1 208 ? 3.862 10.714 -11.009 1.00 63.25 208 ASP A O 1
ATOM 1671 N N . THR A 1 209 ? 2.966 8.719 -10.493 1.00 65.81 209 THR A N 1
ATOM 1672 C CA . THR A 1 209 ? 4.190 8.131 -9.906 1.00 65.81 209 THR A CA 1
ATOM 1673 C C . THR A 1 209 ? 4.871 7.114 -10.820 1.00 65.81 209 THR A C 1
ATOM 1675 O O . THR A 1 209 ? 5.248 6.019 -10.402 1.00 65.81 209 THR A O 1
ATOM 1678 N N . TRP A 1 210 ? 5.037 7.462 -12.094 1.00 73.81 210 TRP A N 1
ATOM 1679 C CA . TRP A 1 210 ? 5.795 6.614 -13.012 1.00 73.81 210 TRP A CA 1
ATOM 1680 C C . TRP A 1 210 ? 7.285 6.702 -12.700 1.00 73.81 210 TRP A C 1
ATOM 1682 O O . TRP A 1 210 ? 7.809 7.789 -12.461 1.00 73.81 210 TRP A O 1
ATOM 1692 N N . PHE A 1 211 ? 7.935 5.539 -12.679 1.00 82.38 211 PHE A N 1
ATOM 1693 C CA . PHE A 1 211 ? 9.364 5.411 -12.445 1.00 82.38 211 PHE A CA 1
ATOM 1694 C C . PHE A 1 211 ? 10.008 4.749 -13.657 1.00 82.38 211 PHE A C 1
ATOM 1696 O O . PHE A 1 211 ? 9.684 3.614 -14.007 1.00 82.38 211 PHE A O 1
ATOM 1703 N N . THR A 1 212 ? 10.906 5.475 -14.306 1.00 83.62 212 THR A N 1
ATOM 1704 C CA . THR A 1 212 ? 11.510 5.122 -15.590 1.00 83.62 212 THR A CA 1
ATOM 1705 C C . THR A 1 212 ? 12.251 3.799 -15.494 1.00 83.62 212 THR A C 1
ATOM 1707 O O . THR A 1 212 ? 12.158 2.972 -16.388 1.00 83.62 212 THR A O 1
ATOM 1710 N N . TYR A 1 213 ? 12.944 3.555 -14.385 1.00 81.88 213 TYR A N 1
ATOM 1711 C CA . TYR A 1 213 ? 13.746 2.345 -14.214 1.00 81.88 213 TYR A CA 1
ATOM 1712 C C . TYR A 1 213 ? 12.921 1.075 -13.997 1.00 81.88 213 TYR A C 1
ATOM 1714 O O . TYR A 1 213 ? 13.470 -0.008 -14.178 1.00 81.88 213 TYR A O 1
ATOM 1722 N N . ASP A 1 214 ? 11.656 1.193 -13.576 1.00 82.00 214 ASP A N 1
ATOM 1723 C CA . ASP A 1 214 ? 10.778 0.045 -13.339 1.00 82.00 214 ASP A CA 1
ATOM 1724 C C . ASP A 1 214 ? 9.312 0.497 -13.160 1.00 82.00 214 ASP A C 1
ATOM 1726 O O . ASP A 1 214 ? 8.913 1.014 -12.111 1.00 82.00 214 ASP A O 1
ATOM 1730 N N . PHE A 1 215 ? 8.494 0.303 -14.198 1.00 78.31 215 PHE A N 1
ATOM 1731 C CA . PHE A 1 215 ? 7.104 0.776 -14.247 1.00 78.31 215 PHE A CA 1
ATOM 1732 C C . PHE A 1 215 ? 6.197 0.253 -13.112 1.00 78.31 215 PHE A C 1
ATOM 1734 O O . PHE A 1 215 ? 5.494 1.064 -12.505 1.00 78.31 215 PHE A O 1
ATOM 1741 N N . PRO A 1 216 ? 6.180 -1.050 -12.756 1.00 82.06 216 PRO A N 1
ATOM 1742 C CA . PRO A 1 216 ? 5.278 -1.610 -11.747 1.00 82.06 216 PRO A CA 1
ATOM 1743 C C . PRO A 1 216 ? 5.524 -1.073 -10.327 1.00 82.06 216 PRO A C 1
ATOM 1745 O O . PRO A 1 216 ? 4.700 -1.299 -9.431 1.00 82.06 216 PRO A O 1
ATOM 1748 N N . LEU A 1 217 ? 6.618 -0.331 -10.104 1.00 86.69 217 LEU A N 1
ATOM 1749 C CA . LEU A 1 217 ? 6.927 0.286 -8.815 1.00 86.69 217 LEU A CA 1
ATOM 1750 C C . LEU A 1 217 ? 5.933 1.373 -8.398 1.00 86.69 217 LEU A C 1
ATOM 1752 O O . LEU A 1 217 ? 5.888 1.691 -7.211 1.00 86.69 217 LEU A O 1
ATOM 1756 N N . TRP A 1 218 ? 5.085 1.886 -9.294 1.00 87.56 218 TRP A N 1
ATOM 1757 C CA . TRP A 1 218 ? 4.054 2.886 -8.966 1.00 87.56 218 TRP A CA 1
ATOM 1758 C C . TRP A 1 218 ? 3.182 2.504 -7.749 1.00 87.56 218 TRP A C 1
ATOM 1760 O O . TRP A 1 218 ? 2.676 3.363 -7.029 1.00 87.56 218 TRP A O 1
ATOM 1770 N N . THR A 1 219 ? 3.028 1.207 -7.459 1.00 89.50 219 THR A N 1
ATOM 1771 C CA . THR A 1 219 ? 2.267 0.723 -6.294 1.00 89.50 219 THR A CA 1
ATOM 1772 C C . THR A 1 219 ? 2.922 1.045 -4.945 1.00 89.50 219 THR A C 1
ATOM 1774 O O . THR A 1 219 ? 2.246 1.035 -3.916 1.00 89.50 219 THR A O 1
ATOM 1777 N N . ILE A 1 220 ? 4.220 1.347 -4.909 1.00 90.94 220 ILE A N 1
ATOM 1778 C CA . ILE A 1 220 ? 5.003 1.499 -3.676 1.00 90.94 220 ILE A CA 1
ATOM 1779 C C . ILE A 1 220 ? 4.750 2.836 -2.968 1.00 90.94 220 ILE A C 1
ATOM 1781 O O . ILE A 1 220 ? 4.467 2.806 -1.762 1.00 90.94 220 ILE A O 1
ATOM 1785 N N . PRO A 1 221 ? 4.774 3.996 -3.653 1.00 90.75 221 PRO A N 1
ATOM 1786 C CA . PRO A 1 221 ? 4.343 5.258 -3.059 1.00 90.75 221 PRO A CA 1
ATOM 1787 C C . PRO A 1 221 ? 2.892 5.191 -2.580 1.00 90.75 221 PRO A C 1
ATOM 1789 O O . PRO A 1 221 ? 2.601 5.600 -1.455 1.00 90.75 221 PRO A O 1
ATOM 1792 N N . VAL A 1 222 ? 2.007 4.579 -3.376 1.00 92.12 222 VAL A N 1
ATOM 1793 C CA . VAL A 1 222 ? 0.598 4.343 -3.019 1.00 92.12 222 VAL A CA 1
ATOM 1794 C C . VAL A 1 222 ? 0.489 3.526 -1.729 1.00 92.12 222 VAL A C 1
ATOM 1796 O O . VAL A 1 222 ? -0.250 3.891 -0.812 1.00 92.12 222 VAL A O 1
ATOM 1799 N N . GLU A 1 223 ? 1.251 2.435 -1.625 1.00 93.44 223 GLU A N 1
ATOM 1800 C CA . GLU A 1 223 ? 1.311 1.594 -0.431 1.00 93.44 223 GLU A CA 1
ATOM 1801 C C . GLU A 1 223 ? 1.760 2.393 0.792 1.00 93.44 223 GLU A C 1
ATOM 1803 O O . GLU A 1 223 ? 1.182 2.262 1.876 1.00 93.44 223 GLU A O 1
ATOM 1808 N N . PHE A 1 224 ? 2.771 3.248 0.641 1.00 93.56 224 PHE A N 1
ATOM 1809 C CA . PHE A 1 224 ? 3.256 4.091 1.728 1.00 93.56 224 PHE A CA 1
ATOM 1810 C C . PHE A 1 224 ? 2.217 5.142 2.154 1.00 93.56 224 PHE A C 1
ATOM 1812 O O . PHE A 1 224 ? 1.938 5.266 3.350 1.00 93.56 224 PHE A O 1
ATOM 1819 N N . GLN A 1 225 ? 1.577 5.824 1.203 1.00 93.81 225 GLN A N 1
ATOM 1820 C CA . GLN A 1 225 ? 0.507 6.795 1.452 1.00 93.81 225 GLN A CA 1
ATOM 1821 C C . GLN A 1 225 ? -0.699 6.166 2.156 1.00 93.81 225 GLN A C 1
ATOM 1823 O O . GLN A 1 225 ? -1.130 6.658 3.202 1.00 93.81 225 GLN A O 1
ATOM 1828 N N . GLY A 1 226 ? -1.195 5.033 1.649 1.00 95.06 226 GLY A N 1
ATOM 1829 C CA . GLY A 1 226 ? -2.300 4.293 2.265 1.00 95.06 226 GLY A CA 1
ATOM 1830 C C . GLY A 1 226 ? -1.966 3.826 3.683 1.00 95.06 226 GLY A C 1
ATOM 1831 O O . GLY A 1 226 ? -2.819 3.813 4.573 1.00 95.06 226 GLY A O 1
ATOM 1832 N N . SER A 1 227 ? -0.693 3.533 3.944 1.00 95.75 227 SER A N 1
ATOM 1833 C CA . SER A 1 227 ? -0.223 3.192 5.288 1.00 95.75 227 SER A CA 1
ATOM 1834 C C . SER A 1 227 ? -0.259 4.378 6.241 1.00 95.75 227 SER A C 1
ATOM 1836 O O . SER A 1 227 ? -0.743 4.235 7.363 1.00 95.75 227 SER A O 1
ATOM 1838 N N . ILE A 1 228 ? 0.228 5.544 5.803 1.00 95.38 228 ILE A N 1
ATOM 1839 C CA . ILE A 1 228 ? 0.166 6.787 6.584 1.00 95.38 228 ILE A CA 1
ATOM 1840 C C . ILE A 1 228 ? -1.290 7.114 6.914 1.00 95.38 228 ILE A C 1
ATOM 1842 O O . ILE A 1 228 ? -1.596 7.352 8.083 1.00 95.38 228 ILE A O 1
ATOM 1846 N N . LEU A 1 229 ? -2.187 7.041 5.926 1.00 96.38 229 LEU A N 1
ATOM 1847 C CA . LEU A 1 229 ? -3.625 7.237 6.113 1.00 96.38 229 LEU A CA 1
ATOM 1848 C C . LEU A 1 229 ? -4.172 6.337 7.232 1.00 96.38 229 LEU A C 1
ATOM 1850 O O . LEU A 1 229 ? -4.789 6.830 8.177 1.00 96.38 229 LEU A O 1
ATOM 1854 N N . VAL A 1 230 ? -3.904 5.029 7.168 1.00 97.69 230 VAL A N 1
ATOM 1855 C CA . VAL A 1 230 ? -4.352 4.064 8.185 1.00 97.69 230 VAL A CA 1
ATOM 1856 C C . VAL A 1 230 ? -3.784 4.392 9.568 1.00 97.69 230 VAL A C 1
ATOM 1858 O O . VAL A 1 230 ? -4.530 4.403 10.549 1.00 97.69 230 VAL A O 1
ATOM 1861 N N . TYR A 1 231 ? -2.486 4.676 9.678 1.00 96.50 231 TYR A N 1
ATOM 1862 C CA . TYR A 1 231 ? -1.856 4.979 10.966 1.00 96.50 231 TYR A CA 1
ATOM 1863 C C . TYR A 1 231 ? -2.389 6.269 11.593 1.00 96.50 231 TYR A C 1
ATOM 1865 O O . TYR A 1 231 ? -2.688 6.285 12.789 1.00 96.50 231 TYR A O 1
ATOM 1873 N N . VAL A 1 232 ? -2.545 7.326 10.793 1.00 96.25 232 VAL A N 1
ATOM 1874 C CA . VAL A 1 232 ? -3.086 8.614 11.242 1.00 96.25 232 VAL A CA 1
ATOM 1875 C C . VAL A 1 232 ? -4.534 8.456 11.690 1.00 96.25 232 VAL A C 1
ATOM 1877 O O . VAL A 1 232 ? -4.883 8.937 12.766 1.00 96.25 232 VAL A O 1
ATOM 1880 N N . LEU A 1 233 ? -5.366 7.729 10.939 1.00 97.06 233 LEU A N 1
ATOM 1881 C CA . LEU A 1 233 ? -6.757 7.481 11.326 1.00 97.06 233 LEU A CA 1
ATOM 1882 C C . LEU A 1 233 ? -6.867 6.681 12.622 1.00 97.06 233 LEU A C 1
ATOM 1884 O O . LEU A 1 233 ? -7.680 7.019 13.479 1.00 97.06 233 LEU A O 1
ATOM 1888 N N . LEU A 1 234 ? -6.048 5.642 12.795 1.00 96.94 234 LEU A N 1
ATOM 1889 C CA . LEU A 1 234 ? -6.051 4.843 14.022 1.00 96.94 234 LEU A CA 1
ATOM 1890 C C . LEU A 1 234 ? -5.598 5.662 15.231 1.00 96.94 234 LEU A C 1
ATOM 1892 O O . LEU A 1 234 ? -6.168 5.506 16.309 1.00 96.94 234 LEU A O 1
ATOM 1896 N N . LEU A 1 235 ? -4.625 6.559 15.055 1.00 96.19 235 LEU A N 1
ATOM 1897 C CA . LEU A 1 235 ? -4.201 7.484 16.101 1.00 96.19 235 LEU A CA 1
ATOM 1898 C C . LEU A 1 235 ? -5.301 8.506 16.429 1.00 96.19 235 LEU A C 1
ATOM 1900 O O . LEU A 1 235 ? -5.678 8.642 17.595 1.00 96.19 235 LEU A O 1
ATOM 1904 N N . ALA A 1 236 ? -5.854 9.174 15.414 1.00 96.62 236 ALA A N 1
ATOM 1905 C CA . ALA A 1 236 ? -6.879 10.209 15.561 1.00 96.62 236 ALA A CA 1
ATOM 1906 C C . ALA A 1 236 ? -8.180 9.661 16.171 1.00 96.62 236 ALA A C 1
ATOM 1908 O O . ALA A 1 236 ? -8.796 10.297 17.024 1.00 96.62 236 ALA A O 1
ATOM 1909 N N . LEU A 1 237 ? -8.573 8.445 15.784 1.00 95.88 237 LEU A N 1
ATOM 1910 C CA . LEU A 1 237 ? -9.789 7.773 16.245 1.00 95.88 237 LEU A CA 1
ATOM 1911 C C . LEU A 1 237 ? -9.523 6.789 17.401 1.00 95.88 237 LEU A C 1
ATOM 1913 O O . LEU A 1 237 ? -10.369 5.946 17.715 1.00 95.88 237 LEU A O 1
ATOM 1917 N N . SER A 1 238 ? -8.364 6.884 18.060 1.00 95.31 238 SER A N 1
ATOM 1918 C CA . SER A 1 238 ? -7.994 5.999 19.176 1.00 95.31 238 SER A CA 1
ATOM 1919 C C . SER A 1 238 ? -8.847 6.217 20.429 1.00 95.31 238 SER A C 1
ATOM 1921 O O . SER A 1 238 ? -9.077 5.281 21.191 1.00 95.31 238 SER A O 1
ATOM 1923 N N . ARG A 1 239 ? -9.335 7.445 20.649 1.00 93.62 239 ARG A N 1
ATOM 1924 C CA . ARG A 1 239 ? -10.114 7.827 21.843 1.00 93.62 239 ARG A CA 1
ATOM 1925 C C . ARG A 1 239 ? -11.627 7.859 21.619 1.00 93.62 239 ARG A C 1
ATOM 1927 O O . ARG A 1 239 ? -12.370 8.035 22.581 1.00 93.62 239 ARG A O 1
ATOM 1934 N N . VAL A 1 240 ? -12.096 7.681 20.383 1.00 94.88 240 VAL A N 1
ATOM 1935 C CA . VAL A 1 240 ? -13.535 7.681 20.077 1.00 94.88 240 VAL A CA 1
ATOM 1936 C C . VAL A 1 240 ? -14.153 6.297 20.271 1.00 94.88 240 VAL A C 1
ATOM 1938 O O . VAL A 1 240 ? -13.469 5.271 20.306 1.00 94.88 240 VAL A O 1
ATOM 1941 N N . THR A 1 241 ? -15.482 6.251 20.376 1.00 94.38 241 THR A N 1
ATOM 1942 C CA . THR A 1 241 ? -16.201 4.975 20.442 1.00 94.38 241 THR A CA 1
ATOM 1943 C C . THR A 1 241 ? -16.009 4.177 19.151 1.00 94.38 241 THR A C 1
ATOM 1945 O O . THR A 1 241 ? -15.873 4.738 18.063 1.00 94.38 241 THR A O 1
ATOM 1948 N N . ARG A 1 242 ? -16.053 2.841 19.247 1.00 94.00 242 ARG A N 1
ATOM 1949 C CA . ARG A 1 242 ? -15.937 1.957 18.074 1.00 94.00 242 ARG A CA 1
ATOM 1950 C C . ARG A 1 242 ? -16.955 2.305 16.987 1.00 94.00 242 ARG A C 1
ATOM 1952 O O . ARG A 1 242 ? -16.589 2.377 15.823 1.00 94.00 242 ARG A O 1
ATOM 1959 N N . ARG A 1 243 ? -18.220 2.532 17.365 1.00 94.94 243 ARG A N 1
ATOM 1960 C CA . ARG A 1 243 ? -19.287 2.874 16.411 1.00 94.94 243 ARG A CA 1
ATOM 1961 C C . ARG A 1 243 ? -18.949 4.152 15.645 1.00 94.94 243 ARG A C 1
ATOM 1963 O O . ARG A 1 243 ? -19.023 4.147 14.424 1.00 94.94 243 ARG A O 1
ATOM 1970 N N . ALA A 1 244 ? -18.512 5.198 16.349 1.00 95.69 244 ALA A N 1
ATOM 1971 C CA . ALA A 1 244 ? -18.091 6.445 15.718 1.00 95.69 244 ALA A CA 1
ATOM 1972 C C . ALA A 1 244 ? -16.889 6.235 14.784 1.00 95.69 244 ALA A C 1
ATOM 1974 O O . ALA A 1 244 ? -16.911 6.724 13.659 1.00 95.69 244 ALA A O 1
ATOM 1975 N N . ARG A 1 245 ? -15.884 5.451 15.203 1.00 96.19 245 ARG A N 1
ATOM 1976 C CA . ARG A 1 245 ? -14.730 5.106 14.357 1.00 96.19 245 ARG A CA 1
ATOM 1977 C C . ARG A 1 245 ? -15.154 4.395 13.073 1.00 96.19 245 ARG A C 1
ATOM 1979 O O . ARG A 1 245 ? -14.736 4.806 12.001 1.00 96.19 245 ARG A O 1
ATOM 1986 N N . VAL A 1 246 ? -15.990 3.360 13.172 1.00 96.56 246 VAL A N 1
ATOM 1987 C CA . VAL A 1 246 ? -16.470 2.600 12.006 1.00 96.56 246 VAL A CA 1
ATOM 1988 C C . VAL A 1 246 ? -17.262 3.501 11.062 1.00 96.56 246 VAL A C 1
ATOM 1990 O O . VAL A 1 246 ? -16.982 3.502 9.870 1.00 96.56 246 VAL A O 1
ATOM 1993 N N . VAL A 1 247 ? -18.192 4.312 11.577 1.00 97.75 247 VAL A N 1
ATOM 1994 C CA . VAL A 1 247 ? -18.970 5.254 10.752 1.00 97.75 247 VAL A CA 1
ATOM 1995 C C . VAL A 1 247 ? -18.057 6.266 10.056 1.00 97.75 247 VAL A C 1
ATOM 1997 O O . VAL A 1 247 ? -18.206 6.481 8.856 1.00 97.75 247 VAL A O 1
ATOM 2000 N N . ALA A 1 248 ? -17.080 6.834 10.768 1.00 97.38 248 ALA A N 1
ATOM 2001 C CA . ALA A 1 248 ? -16.110 7.762 10.191 1.00 97.38 248 ALA A CA 1
ATOM 2002 C C . ALA A 1 248 ? -15.260 7.098 9.095 1.00 97.38 248 ALA A C 1
ATOM 2004 O O . ALA A 1 248 ? -15.116 7.655 8.009 1.00 97.38 248 ALA A O 1
ATOM 2005 N N . CYS A 1 249 ? -14.745 5.889 9.339 1.00 97.31 249 CYS A N 1
ATOM 2006 C CA . CYS A 1 249 ? -13.976 5.133 8.350 1.00 97.31 249 CYS A CA 1
ATOM 2007 C C . CYS A 1 249 ? -14.821 4.740 7.129 1.00 97.31 249 CYS A C 1
ATOM 2009 O O . CYS A 1 249 ? -14.331 4.854 6.010 1.00 97.31 249 CYS A O 1
ATOM 2011 N N . CYS A 1 250 ? -16.082 4.331 7.312 1.00 97.81 250 CYS A N 1
ATOM 2012 C CA . CYS A 1 250 ? -16.999 4.043 6.206 1.00 97.81 250 CYS A CA 1
ATOM 2013 C C . CYS A 1 250 ? -17.303 5.297 5.379 1.00 97.81 250 CYS A C 1
ATOM 2015 O O . CYS A 1 250 ? -17.226 5.251 4.155 1.00 97.81 250 CYS A O 1
ATOM 2017 N N . GLY A 1 251 ? -17.609 6.422 6.034 1.00 97.81 251 GLY A N 1
ATOM 2018 C CA . GLY A 1 251 ? -17.854 7.693 5.352 1.00 97.81 251 GLY A CA 1
ATOM 2019 C C . GLY A 1 251 ? -16.641 8.150 4.543 1.00 97.81 251 GLY A C 1
ATOM 2020 O O . GLY A 1 251 ? -16.777 8.523 3.381 1.00 97.81 251 GLY A O 1
ATOM 2021 N N . LEU A 1 252 ? -15.442 8.035 5.121 1.00 97.62 252 LEU A N 1
ATOM 2022 C CA . LEU A 1 252 ? -14.199 8.382 4.439 1.00 97.62 252 LEU A CA 1
ATOM 2023 C C . LEU A 1 252 ? -13.871 7.422 3.281 1.00 97.62 252 LEU A C 1
ATOM 2025 O O . LEU A 1 252 ? -13.400 7.866 2.239 1.00 97.62 252 LEU A O 1
ATOM 2029 N N . ALA A 1 253 ? -14.159 6.126 3.425 1.00 97.75 253 ALA A N 1
ATOM 2030 C CA . ALA A 1 253 ? -14.001 5.152 2.346 1.00 97.75 253 ALA A CA 1
ATOM 2031 C C . ALA A 1 253 ? -14.905 5.490 1.155 1.00 97.75 253 ALA A C 1
ATOM 2033 O O . ALA A 1 253 ? -14.426 5.561 0.025 1.00 97.75 253 ALA A O 1
ATOM 2034 N N . LEU A 1 254 ? -16.186 5.767 1.407 1.00 97.94 254 LEU A N 1
ATOM 2035 C CA . LEU A 1 254 ? -17.126 6.171 0.359 1.00 97.94 254 LEU A CA 1
ATOM 2036 C C . LEU A 1 254 ? -16.730 7.504 -0.285 1.00 97.94 254 LEU A C 1
ATOM 2038 O O . LEU A 1 254 ? -16.851 7.646 -1.498 1.00 97.94 254 LEU A O 1
ATOM 2042 N N . TYR A 1 255 ? -16.206 8.447 0.500 1.00 97.50 255 TYR A N 1
ATOM 2043 C CA . TYR A 1 255 ? -15.657 9.693 -0.027 1.00 97.50 255 TYR A CA 1
ATOM 2044 C C . TYR A 1 255 ? -14.481 9.442 -0.979 1.00 97.50 255 TYR A C 1
ATOM 2046 O O . TYR A 1 255 ? -14.509 9.932 -2.105 1.00 97.50 255 TYR A O 1
ATOM 2054 N N . PHE A 1 256 ? -13.488 8.638 -0.578 1.00 95.69 256 PHE A N 1
ATOM 2055 C CA . PHE A 1 256 ? -12.352 8.306 -1.444 1.00 95.69 256 PHE A CA 1
ATOM 2056 C C . PHE A 1 256 ? -12.777 7.589 -2.720 1.00 95.69 256 PHE A C 1
ATOM 2058 O O . PHE A 1 256 ? -12.266 7.902 -3.793 1.00 95.69 256 PHE A O 1
ATOM 2065 N N . LEU A 1 257 ? -13.750 6.683 -2.621 1.00 95.38 257 LEU A N 1
ATOM 2066 C CA . LEU A 1 257 ? -14.326 6.032 -3.789 1.00 95.38 257 LEU A CA 1
ATOM 2067 C C . LEU A 1 257 ? -15.006 7.047 -4.723 1.00 95.38 257 LEU A C 1
ATOM 2069 O O . LEU A 1 257 ? -14.832 6.966 -5.935 1.00 95.38 257 LEU A O 1
ATOM 2073 N N . HIS A 1 258 ? -15.734 8.019 -4.169 1.00 96.12 258 HIS A N 1
ATOM 2074 C CA . HIS A 1 258 ? -16.432 9.043 -4.946 1.00 96.12 258 HIS A CA 1
ATOM 2075 C C . HIS A 1 258 ? -15.480 9.968 -5.716 1.00 96.12 258 HIS A C 1
ATOM 2077 O O . HIS A 1 258 ? -15.759 10.295 -6.866 1.00 96.12 258 HIS A O 1
ATOM 2083 N N . ILE A 1 259 ? -14.349 10.355 -5.118 1.00 93.62 259 ILE A N 1
ATOM 2084 C CA . ILE A 1 259 ? -13.347 11.211 -5.776 1.00 93.62 259 ILE A CA 1
ATOM 2085 C C . ILE A 1 259 ? -12.362 10.436 -6.670 1.00 93.62 259 ILE A C 1
ATOM 2087 O O . ILE A 1 259 ? -11.447 11.034 -7.225 1.00 93.62 259 ILE A O 1
ATOM 2091 N N . GLY A 1 260 ? -12.524 9.114 -6.807 1.00 90.94 260 GLY A N 1
ATOM 2092 C CA . GLY A 1 260 ? -11.690 8.273 -7.674 1.00 90.94 260 GLY A CA 1
ATOM 2093 C C . GLY A 1 260 ? -10.408 7.723 -7.034 1.00 90.94 260 GLY A C 1
ATOM 2094 O O . GLY A 1 260 ? -9.657 7.012 -7.700 1.00 90.94 260 GLY A O 1
ATOM 2095 N N . LEU A 1 261 ? -10.172 7.961 -5.739 1.00 92.31 261 LEU A N 1
ATOM 2096 C CA . LEU A 1 261 ? -9.043 7.399 -4.981 1.00 92.31 261 LEU A CA 1
ATOM 2097 C C . LEU A 1 261 ? -9.352 5.975 -4.492 1.00 92.31 261 LEU A C 1
ATOM 2099 O O . LEU A 1 261 ? -9.421 5.685 -3.290 1.00 92.31 261 LEU A O 1
ATOM 2103 N N . TRP A 1 262 ? -9.541 5.061 -5.442 1.00 93.62 262 TRP A N 1
ATOM 2104 C CA . TRP A 1 262 ? -9.910 3.667 -5.177 1.00 93.62 262 TRP A CA 1
ATOM 2105 C C . TRP A 1 262 ? -8.867 2.913 -4.336 1.00 93.62 262 TRP A C 1
ATOM 2107 O O . TRP A 1 262 ? -9.223 2.021 -3.566 1.00 93.62 262 TRP A O 1
ATOM 2117 N N . GLN A 1 263 ? -7.590 3.293 -4.422 1.00 94.44 263 GLN A N 1
ATOM 2118 C CA . GLN A 1 263 ? -6.516 2.680 -3.639 1.00 94.44 263 GLN A CA 1
ATOM 2119 C C . GLN A 1 263 ? -6.730 2.954 -2.145 1.00 94.44 263 GLN A C 1
ATOM 2121 O O . GLN A 1 263 ? -6.717 2.031 -1.330 1.00 94.44 263 GLN A O 1
ATOM 2126 N N . MET A 1 264 ? -7.017 4.211 -1.787 1.00 95.56 264 MET A N 1
ATOM 2127 C CA . MET A 1 264 ? -7.288 4.620 -0.402 1.00 95.56 264 MET A CA 1
ATOM 2128 C C . MET A 1 264 ? -8.572 3.978 0.131 1.00 95.56 264 MET A C 1
ATOM 2130 O O . MET A 1 264 ? -8.614 3.546 1.286 1.00 95.56 264 MET A O 1
ATOM 2134 N N . PHE A 1 265 ? -9.589 3.832 -0.722 1.00 97.12 265 PHE A N 1
ATOM 2135 C CA . PHE A 1 265 ? -10.784 3.048 -0.409 1.00 97.12 265 PHE A CA 1
ATOM 2136 C C . PHE A 1 265 ? -10.431 1.600 -0.019 1.00 97.12 265 PHE A C 1
ATOM 2138 O O . PHE A 1 265 ? -10.844 1.148 1.050 1.00 97.12 265 PHE A O 1
ATOM 2145 N N . CYS A 1 266 ? -9.605 0.896 -0.805 1.00 97.50 266 CYS A N 1
ATOM 2146 C CA . CYS A 1 266 ? -9.174 -0.472 -0.494 1.00 97.50 266 CYS A CA 1
ATOM 2147 C C . CYS A 1 266 ? -8.448 -0.576 0.859 1.00 97.50 266 CYS A C 1
ATOM 2149 O O . CYS A 1 266 ? -8.730 -1.490 1.640 1.00 97.50 266 CYS A O 1
ATOM 2151 N N . PHE A 1 267 ? -7.565 0.375 1.180 1.00 98.12 267 PHE A N 1
ATOM 2152 C CA . PHE A 1 267 ? -6.900 0.432 2.489 1.00 98.12 267 PHE A CA 1
ATOM 2153 C C . PHE A 1 267 ? -7.900 0.553 3.646 1.00 98.12 267 PHE A C 1
ATOM 2155 O O . PHE A 1 267 ? -7.765 -0.143 4.659 1.00 98.12 267 PHE A O 1
ATOM 2162 N N . LEU A 1 268 ? -8.925 1.396 3.499 1.00 98.25 268 LEU A N 1
ATOM 2163 C CA . LEU A 1 268 ? -9.967 1.553 4.515 1.00 98.25 268 LEU A CA 1
ATOM 2164 C C . LEU A 1 268 ? -10.878 0.330 4.621 1.00 98.25 268 LEU A C 1
ATOM 2166 O O . LEU A 1 268 ? -11.244 -0.042 5.736 1.00 98.25 268 LEU A O 1
ATOM 2170 N N . CYS A 1 269 ? -11.186 -0.351 3.515 1.00 98.31 269 CYS A N 1
ATOM 2171 C CA . CYS A 1 269 ? -11.857 -1.651 3.563 1.00 98.31 269 CYS A CA 1
ATOM 2172 C C . CYS A 1 269 ? -11.045 -2.662 4.383 1.00 98.31 269 CYS A C 1
ATOM 2174 O O . CYS A 1 269 ? -11.602 -3.338 5.246 1.00 98.31 269 CYS A O 1
ATOM 2176 N N . GLY A 1 270 ? -9.725 -2.712 4.183 1.00 98.00 270 GLY A N 1
ATOM 2177 C CA . GLY A 1 270 ? -8.822 -3.525 4.997 1.00 98.00 270 GLY A CA 1
ATOM 2178 C C . GLY A 1 270 ? -8.892 -3.187 6.490 1.00 98.00 270 GLY A C 1
ATOM 2179 O O . GLY A 1 270 ? -9.019 -4.087 7.322 1.00 98.00 270 GLY A O 1
ATOM 2180 N N . LEU A 1 271 ? -8.875 -1.896 6.837 1.00 98.25 271 LEU A N 1
ATOM 2181 C CA . LEU A 1 271 ? -9.022 -1.424 8.220 1.00 98.25 271 LEU A CA 1
ATOM 2182 C C . LEU A 1 271 ? -10.356 -1.866 8.837 1.00 98.25 271 LEU A C 1
ATOM 2184 O O . LEU A 1 271 ? -10.378 -2.358 9.966 1.00 98.25 271 LEU A O 1
ATOM 2188 N N . LEU A 1 272 ? -11.460 -1.717 8.103 1.00 98.06 272 LEU A N 1
ATOM 2189 C CA . LEU A 1 272 ? -12.797 -2.115 8.552 1.00 98.06 272 LEU A CA 1
ATOM 2190 C C . LEU A 1 272 ? -12.895 -3.632 8.768 1.00 98.06 272 LEU A C 1
ATOM 2192 O O . LEU A 1 272 ? -13.431 -4.069 9.786 1.00 98.06 272 LEU A O 1
ATOM 2196 N N . LEU A 1 273 ? -12.321 -4.433 7.864 1.00 97.25 273 LEU A N 1
ATOM 2197 C CA . LEU A 1 273 ? -12.225 -5.887 8.022 1.00 97.25 273 LEU A CA 1
ATOM 2198 C C . LEU A 1 273 ? -11.408 -6.269 9.264 1.00 97.25 273 LEU A C 1
ATOM 2200 O O . LEU A 1 273 ? -11.798 -7.173 10.001 1.00 97.25 273 LEU A O 1
ATOM 2204 N N . ALA A 1 274 ? -10.310 -5.562 9.542 1.00 96.69 274 ALA A N 1
ATOM 2205 C CA . ALA A 1 274 ? -9.515 -5.792 10.746 1.00 96.69 274 ALA A CA 1
ATOM 2206 C C . ALA A 1 274 ? -10.279 -5.434 12.030 1.00 96.69 274 ALA A C 1
ATOM 2208 O O . ALA A 1 274 ? -10.143 -6.133 13.034 1.00 96.69 274 ALA A O 1
ATOM 2209 N N . ASP A 1 275 ? -11.099 -4.380 12.015 1.00 95.56 275 ASP A N 1
ATOM 2210 C CA . ASP A 1 275 ? -11.952 -4.018 13.155 1.00 95.56 275 ASP A CA 1
ATOM 2211 C C . ASP A 1 275 ? -13.043 -5.073 13.405 1.00 95.56 275 ASP A C 1
ATOM 2213 O O . ASP A 1 275 ? -13.304 -5.410 14.562 1.00 95.56 275 ASP A O 1
ATOM 2217 N N . LEU A 1 276 ? -13.623 -5.652 12.346 1.00 95.25 276 LEU A N 1
ATOM 2218 C CA . LEU A 1 276 ? -14.562 -6.775 12.450 1.00 95.25 276 LEU A CA 1
ATOM 2219 C C . LEU A 1 276 ? -13.898 -8.039 13.008 1.00 95.25 276 LEU A C 1
ATOM 2221 O O . LEU A 1 276 ? -14.453 -8.666 13.907 1.00 95.25 276 LEU A O 1
ATOM 2225 N N . ASP A 1 277 ? -12.706 -8.386 12.529 1.00 94.06 277 ASP A N 1
ATOM 2226 C CA . ASP A 1 277 ? -11.969 -9.565 12.991 1.00 94.06 277 ASP A CA 1
ATOM 2227 C C . ASP A 1 277 ? -11.555 -9.448 14.472 1.00 94.06 277 ASP A C 1
ATOM 2229 O O . ASP A 1 277 ? -11.801 -10.359 15.270 1.00 94.06 277 ASP A O 1
ATOM 2233 N N . VAL A 1 278 ? -11.005 -8.295 14.875 1.00 92.56 278 VAL A N 1
ATOM 2234 C CA . VAL A 1 278 ? -10.678 -8.014 16.285 1.00 92.56 278 VAL A CA 1
ATOM 2235 C C . VAL A 1 278 ? -11.946 -8.017 17.143 1.00 92.56 278 VAL A C 1
ATOM 2237 O O . VAL A 1 278 ? -11.895 -8.379 18.318 1.00 92.56 278 VAL A O 1
ATOM 2240 N N . HIS A 1 279 ? -13.096 -7.633 16.587 1.00 88.94 279 HIS A N 1
ATOM 2241 C CA . HIS A 1 279 ? -14.369 -7.714 17.293 1.00 88.94 279 HIS A CA 1
ATOM 2242 C C . HIS A 1 279 ? -14.847 -9.157 17.491 1.00 88.94 279 HIS A C 1
ATOM 2244 O O . HIS A 1 279 ? -15.156 -9.52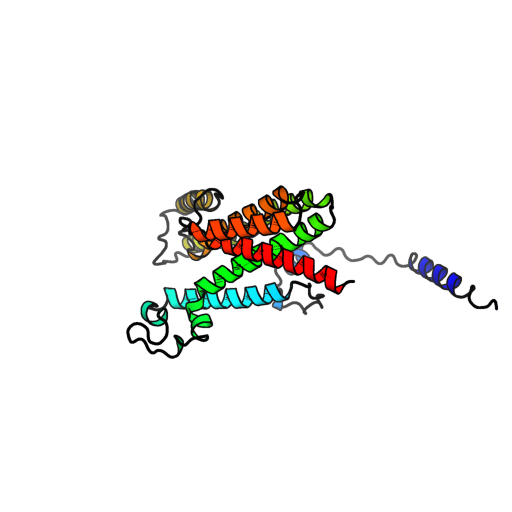4 18.626 1.00 88.94 279 HIS A O 1
ATOM 2250 N N . GLY A 1 280 ? -14.858 -9.958 16.423 1.00 86.69 280 GLY A N 1
ATOM 2251 C CA . GLY A 1 280 ? -15.332 -11.344 16.436 1.00 86.69 280 GLY A CA 1
ATOM 2252 C C . GLY A 1 280 ? -14.459 -12.293 17.263 1.00 86.69 280 GLY A C 1
ATOM 2253 O O . GLY A 1 280 ? -14.979 -13.192 17.923 1.00 86.69 280 GLY A O 1
ATOM 2254 N N . SER A 1 281 ? -13.145 -12.051 17.302 1.00 81.50 281 SER A N 1
ATOM 2255 C CA . SER A 1 281 ? -12.209 -12.835 18.124 1.00 81.50 281 SER A CA 1
ATOM 2256 C C . SER A 1 281 ? -12.557 -12.781 19.621 1.00 81.50 281 SER A C 1
ATOM 2258 O O . SER A 1 281 ? -12.415 -13.771 20.327 1.00 81.50 281 SER A O 1
ATOM 2260 N N . ASP A 1 282 ? -13.070 -11.646 20.101 1.00 66.81 282 ASP A N 1
ATOM 2261 C CA . ASP A 1 282 ? -13.462 -11.475 21.506 1.00 66.81 282 ASP A CA 1
ATOM 2262 C C . ASP A 1 282 ? -14.817 -12.111 21.830 1.00 66.81 282 ASP A C 1
ATOM 2264 O O . ASP A 1 282 ? -15.036 -12.539 22.959 1.00 66.81 282 ASP A O 1
ATOM 2268 N N . THR A 1 283 ? -15.748 -12.142 20.871 1.00 71.00 283 THR A N 1
ATOM 2269 C CA . THR A 1 283 ? -17.057 -12.777 21.087 1.00 71.00 283 THR A CA 1
ATOM 2270 C C . THR A 1 283 ? -16.956 -14.295 21.123 1.00 71.00 283 THR A C 1
ATOM 2272 O O . THR A 1 283 ? -17.768 -14.920 21.783 1.00 71.00 283 THR A O 1
ATOM 2275 N N . ALA A 1 284 ? -15.964 -14.877 20.444 1.00 67.06 284 ALA A N 1
ATOM 2276 C CA . ALA A 1 284 ? -15.702 -16.315 20.470 1.00 67.06 284 ALA A CA 1
ATOM 2277 C C . ALA A 1 284 ? -14.929 -16.776 21.723 1.00 67.06 284 ALA A C 1
ATOM 2279 O O . ALA A 1 284 ? -14.865 -17.971 21.991 1.00 67.06 284 ALA A O 1
ATOM 2280 N N . GLY A 1 285 ? -14.317 -15.845 22.466 1.00 57.25 285 GLY A N 1
ATOM 2281 C CA . GLY A 1 285 ? -13.594 -16.114 23.715 1.00 57.25 285 GLY A CA 1
ATOM 2282 C C . GLY A 1 285 ? -14.407 -15.872 24.994 1.00 57.25 285 GLY A C 1
ATOM 2283 O O . GLY A 1 285 ? -13.827 -15.911 26.078 1.00 57.25 285 GLY A O 1
ATOM 2284 N N . ARG A 1 286 ? -15.707 -15.574 24.879 1.00 44.34 286 ARG A N 1
ATOM 2285 C CA . ARG A 1 286 ? -16.674 -15.491 25.986 1.00 44.34 286 ARG A CA 1
ATOM 2286 C C . ARG A 1 286 ? -17.648 -16.652 25.901 1.00 44.34 286 ARG A C 1
ATOM 2288 O O . ARG A 1 286 ? -18.075 -17.100 26.983 1.00 44.34 286 ARG A O 1
#

Sequence (286 aa):
MGDDVELERTDDLEDQSSLLGFASSTPTPSPSNRILRILRPAFISPPRPQKLRSTSYLDGLRGIAAFIVYVAHSEAWNHDADEIQYGFGYRDHYAAITLPFVRVFITGGHAAVAVFFVISGFVLSRRPLTLIRARSEDLYPVLASAVFRRGVRLYLPFVAVTVSFFTAWHVFGLSLEWPRPQPTFVGECVAWWNEFSLFVNPFRDPVDTWFTYDFPLWTIPVEFQGSILVYVLLLALSRVTRRARVVACCGLALYFLHIGLWQMFCFLCGLLLADLDVHGSDTAGR

Nearest PDB structures (foldseek):
  6m97-assembly1_A  TM=1.913E-01  e=7.941E+00  Salmo salar
  8to0-assembly1_I  TM=1.369E-01  e=4.173E+00  Mus musculus

InterPro domains:
  IPR002656 Acyltransferase 3 domain [PF01757] (57-279)
  IPR050879 Acyltransferase 3 [PTHR23028] (56-275)